Protein AF-A0A938GYE5-F1 (afdb_monomer)

Structure (mmCIF, N/CA/C/O backbone):
data_AF-A0A938GYE5-F1
#
_entry.id   AF-A0A938GYE5-F1
#
loop_
_atom_site.group_PDB
_atom_site.id
_atom_site.type_symbol
_atom_site.label_atom_id
_atom_site.label_alt_id
_atom_site.label_comp_id
_atom_site.label_asym_id
_atom_site.label_entity_id
_atom_site.label_seq_id
_atom_site.pdbx_PDB_ins_code
_atom_site.Cartn_x
_atom_site.Cartn_y
_atom_site.Cartn_z
_atom_site.occupancy
_atom_site.B_iso_or_equiv
_atom_site.auth_seq_id
_atom_site.auth_comp_id
_atom_site.auth_asym_id
_atom_site.auth_atom_id
_atom_site.pdbx_PDB_model_num
ATOM 1 N N . MET A 1 1 ? 18.537 -27.479 -9.483 1.00 43.16 1 MET A N 1
ATOM 2 C CA . MET A 1 1 ? 19.015 -26.088 -9.622 1.00 43.16 1 MET A CA 1
ATOM 3 C C . MET A 1 1 ? 18.233 -25.280 -8.615 1.00 43.16 1 MET A C 1
ATOM 5 O O . MET A 1 1 ? 17.016 -25.401 -8.638 1.00 43.16 1 MET A O 1
ATOM 9 N N . ALA A 1 2 ? 18.902 -24.575 -7.704 1.00 50.94 2 ALA A N 1
ATOM 10 C CA . ALA A 1 2 ? 18.221 -23.676 -6.779 1.00 50.94 2 ALA A CA 1
ATOM 11 C C . ALA A 1 2 ? 17.469 -22.608 -7.589 1.00 50.94 2 ALA A C 1
ATOM 13 O O . ALA A 1 2 ? 18.021 -22.050 -8.541 1.00 50.94 2 ALA A O 1
ATOM 14 N N . GLU A 1 3 ? 16.195 -22.404 -7.273 1.00 61.28 3 GLU A N 1
ATOM 15 C CA . GLU A 1 3 ? 15.383 -21.348 -7.869 1.00 61.28 3 GLU A CA 1
ATOM 16 C C . GLU A 1 3 ? 15.827 -20.022 -7.249 1.00 61.28 3 GLU A C 1
ATOM 18 O O . GLU A 1 3 ? 15.938 -19.914 -6.029 1.00 61.28 3 GLU A O 1
ATOM 23 N N . PHE A 1 4 ? 16.171 -19.033 -8.077 1.00 64.06 4 PHE A N 1
ATOM 24 C CA . PHE A 1 4 ? 16.594 -17.742 -7.545 1.00 64.06 4 PHE A CA 1
ATOM 25 C C . PHE A 1 4 ? 15.403 -17.055 -6.874 1.00 64.06 4 PHE A C 1
ATOM 27 O O . PHE A 1 4 ? 14.326 -17.029 -7.470 1.00 64.06 4 PHE A O 1
ATOM 34 N N . PRO A 1 5 ? 15.591 -16.430 -5.705 1.00 65.94 5 PRO A N 1
ATOM 35 C CA . PRO A 1 5 ? 14.507 -15.793 -4.987 1.00 65.94 5 PRO A CA 1
ATOM 36 C C . PRO A 1 5 ? 13.877 -14.675 -5.829 1.00 65.94 5 PRO A C 1
ATOM 38 O O . PRO A 1 5 ? 14.546 -13.936 -6.567 1.00 65.94 5 PRO A O 1
ATOM 41 N N . HIS A 1 6 ? 12.553 -14.601 -5.741 1.00 79.75 6 HIS A N 1
ATOM 42 C CA . HIS A 1 6 ? 11.721 -13.573 -6.348 1.00 79.75 6 HIS A CA 1
ATOM 43 C C . HIS A 1 6 ? 11.340 -12.565 -5.271 1.00 79.75 6 HIS A C 1
ATOM 45 O O . HIS A 1 6 ? 11.070 -12.949 -4.133 1.00 79.75 6 HIS A O 1
ATOM 51 N N . LEU A 1 7 ? 11.299 -11.281 -5.622 1.00 84.88 7 LEU A N 1
ATOM 52 C CA . LEU A 1 7 ? 10.692 -10.303 -4.730 1.00 84.88 7 LEU A CA 1
ATOM 53 C C . LEU A 1 7 ? 9.173 -10.517 -4.731 1.00 84.88 7 LEU A C 1
ATOM 55 O O . LEU A 1 7 ? 8.586 -10.573 -5.821 1.00 84.88 7 LEU A O 1
ATOM 59 N N . PRO A 1 8 ? 8.538 -10.648 -3.556 1.00 82.62 8 PRO A N 1
ATOM 60 C CA . PRO A 1 8 ? 7.091 -10.766 -3.476 1.00 82.62 8 PRO A CA 1
ATOM 61 C C . PRO A 1 8 ? 6.427 -9.484 -3.980 1.00 82.62 8 PRO A C 1
ATOM 63 O O . PRO A 1 8 ? 6.965 -8.381 -3.857 1.00 82.62 8 PRO A O 1
ATOM 66 N N . VAL A 1 9 ? 5.248 -9.638 -4.578 1.00 84.88 9 VAL A N 1
ATOM 67 C CA . VAL A 1 9 ? 4.395 -8.500 -4.916 1.00 84.88 9 VAL A CA 1
ATOM 68 C C . VAL A 1 9 ? 3.578 -8.166 -3.679 1.00 84.88 9 VAL A C 1
ATOM 70 O O . VAL A 1 9 ? 2.779 -8.991 -3.247 1.00 84.88 9 VAL A O 1
ATOM 73 N N . PHE A 1 10 ? 3.757 -6.966 -3.140 1.00 87.31 10 PHE A N 1
ATOM 74 C CA . PHE A 1 10 ? 2.955 -6.486 -2.022 1.00 87.31 10 PHE A CA 1
ATOM 75 C C . PHE A 1 10 ? 1.766 -5.667 -2.510 1.00 87.31 10 PHE A C 1
ATOM 77 O O . PHE A 1 10 ? 1.908 -4.839 -3.409 1.00 87.31 10 PHE A O 1
ATOM 84 N N . HIS A 1 11 ? 0.626 -5.866 -1.861 1.00 91.69 11 HIS A N 1
ATOM 85 C CA . HIS A 1 11 ? -0.498 -4.948 -1.890 1.00 91.69 11 HIS A CA 1
ATOM 86 C C . HIS A 1 11 ? -0.807 -4.423 -0.506 1.00 91.69 11 HIS A C 1
ATOM 88 O O . HIS A 1 11 ? -0.619 -5.113 0.492 1.00 91.69 11 HIS A O 1
ATOM 94 N N . VAL A 1 12 ? -1.341 -3.211 -0.452 1.00 95.19 12 VAL A N 1
ATOM 95 C CA . VAL A 1 12 ? -1.705 -2.574 0.808 1.00 95.19 12 VAL A CA 1
ATOM 96 C C . VAL A 1 12 ? -3.223 -2.558 0.961 1.00 95.19 12 VAL A C 1
ATOM 98 O O . VAL A 1 12 ? -3.939 -1.984 0.139 1.00 95.19 12 VAL A O 1
ATOM 101 N N . VAL A 1 13 ? -3.728 -3.158 2.037 1.00 97.00 13 VAL A N 1
ATOM 102 C CA . VAL A 1 13 ? -5.113 -2.995 2.485 1.00 97.00 13 VAL A CA 1
ATOM 103 C C . VAL A 1 13 ? -5.157 -1.930 3.579 1.00 97.00 13 VAL A C 1
ATOM 105 O O . VAL A 1 13 ? -4.705 -2.139 4.703 1.00 97.00 13 VAL A O 1
ATOM 108 N N . GLY A 1 14 ? -5.682 -0.759 3.224 1.00 97.50 14 GLY A N 1
ATOM 109 C CA . GLY A 1 14 ? -5.904 0.353 4.142 1.00 97.50 14 GLY A CA 1
ATOM 110 C C . GLY A 1 14 ? -7.188 0.151 4.928 1.00 97.50 14 GLY A C 1
ATOM 111 O O . GLY A 1 14 ? -8.135 -0.435 4.404 1.00 97.50 14 GLY A O 1
ATOM 112 N N . PHE A 1 15 ? -7.251 0.652 6.157 1.00 98.06 15 PHE A N 1
ATOM 113 C CA . PHE A 1 15 ? -8.433 0.510 6.997 1.00 98.06 15 PHE A CA 1
ATOM 114 C C . PHE A 1 15 ? -8.922 1.826 7.594 1.00 98.06 15 PHE A C 1
ATOM 116 O O . PHE A 1 15 ? -8.140 2.683 7.992 1.00 98.06 15 PHE A O 1
ATOM 123 N N . THR A 1 16 ? -10.244 1.956 7.686 1.00 95.31 16 THR A N 1
ATOM 124 C CA . THR A 1 16 ? -10.914 2.995 8.476 1.00 95.31 16 THR A CA 1
ATOM 125 C C . THR A 1 16 ? -12.239 2.467 9.016 1.00 95.31 16 THR A C 1
ATOM 127 O O . THR A 1 16 ? -13.012 1.846 8.280 1.00 95.31 16 THR A O 1
ATOM 130 N N . GLY A 1 17 ? -12.560 2.711 10.284 1.00 92.94 17 GLY A N 1
ATOM 131 C CA . GLY A 1 17 ? -13.843 2.264 10.819 1.00 92.94 17 GLY A CA 1
ATOM 132 C C . GLY A 1 17 ? -14.343 3.024 12.036 1.00 92.94 17 GLY A C 1
ATOM 133 O O . GLY A 1 17 ? -13.715 3.950 12.546 1.00 92.94 17 GLY A O 1
ATOM 134 N N . HIS A 1 18 ? -15.528 2.624 12.492 1.00 88.62 18 HIS A N 1
ATOM 135 C CA . HIS A 1 18 ? -16.159 3.205 13.673 1.00 88.62 18 HIS A CA 1
ATOM 136 C C . HIS A 1 18 ? -15.370 2.927 14.955 1.00 88.62 18 HIS A C 1
ATOM 138 O O . HIS A 1 18 ? -14.955 1.798 15.223 1.00 88.62 18 HIS A O 1
ATOM 144 N N . ARG A 1 19 ? -15.259 3.950 15.810 1.00 86.19 19 ARG A N 1
ATOM 145 C CA . ARG A 1 19 ? -14.638 3.807 17.138 1.00 86.19 19 ARG A CA 1
ATOM 146 C C . ARG A 1 19 ? -15.499 3.014 18.119 1.00 86.19 19 ARG A C 1
ATOM 148 O O . ARG A 1 19 ? -14.993 2.310 18.984 1.00 86.19 19 ARG A O 1
ATOM 155 N N . GLN A 1 20 ? -16.818 3.119 17.977 1.00 85.56 20 GLN A N 1
ATOM 156 C CA . GLN A 1 20 ? -17.786 2.407 18.805 1.00 85.56 20 GLN A CA 1
ATOM 157 C C . GLN A 1 20 ? -18.531 1.391 17.947 1.00 85.56 20 GLN A C 1
ATOM 159 O O . GLN A 1 20 ? -19.240 1.758 17.011 1.00 85.56 20 GLN A O 1
ATOM 164 N N . LEU A 1 21 ? -18.368 0.114 18.281 1.00 86.12 21 LEU A N 1
ATOM 165 C CA . LEU A 1 21 ? -19.005 -1.005 17.597 1.00 86.12 21 LEU A CA 1
ATOM 166 C C . LEU A 1 21 ? -20.035 -1.649 18.524 1.00 86.12 21 LEU A C 1
ATOM 168 O O . LEU A 1 21 ? -19.767 -1.847 19.707 1.00 86.12 21 LEU A O 1
ATOM 172 N N . SER A 1 22 ? -21.202 -1.995 17.983 1.00 85.94 22 SER A N 1
ATOM 173 C CA . SER A 1 22 ? -22.268 -2.678 18.727 1.00 85.94 22 SER A CA 1
ATOM 174 C C . SER A 1 22 ? -21.891 -4.116 19.091 1.00 85.94 22 SER A C 1
ATOM 176 O O . SER A 1 22 ? -22.134 -4.546 20.215 1.00 85.94 22 SER A O 1
ATOM 178 N N . ASP A 1 23 ? -21.268 -4.843 18.160 1.00 91.38 23 ASP A N 1
ATOM 179 C CA . ASP A 1 23 ? -20.748 -6.198 18.371 1.00 91.38 23 ASP A CA 1
ATOM 180 C C . ASP A 1 23 ? -19.314 -6.331 17.820 1.00 91.38 23 ASP A C 1
ATOM 182 O O . ASP A 1 23 ? -19.108 -6.773 16.683 1.00 91.38 23 ASP A O 1
ATOM 186 N N . PRO A 1 24 ? -18.294 -5.965 18.622 1.00 92.38 24 PRO A N 1
ATOM 187 C CA . PRO A 1 24 ? -16.890 -6.063 18.226 1.00 92.38 24 PRO A CA 1
ATOM 188 C C . PRO A 1 24 ? -16.470 -7.471 17.784 1.00 92.38 24 PRO A C 1
ATOM 190 O O . PRO A 1 24 ? -15.683 -7.613 16.853 1.00 92.38 24 PRO A O 1
ATOM 193 N N . ARG A 1 25 ? -17.005 -8.525 18.420 1.00 93.50 25 ARG A N 1
ATOM 194 C CA . ARG A 1 25 ? -16.624 -9.916 18.120 1.00 93.50 25 ARG A CA 1
ATOM 195 C C . ARG A 1 25 ? -17.170 -10.364 16.775 1.00 93.50 25 ARG A C 1
ATOM 197 O O . ARG A 1 25 ? -16.503 -11.101 16.051 1.00 93.50 25 ARG A O 1
ATOM 204 N N . ALA A 1 26 ? -18.394 -9.960 16.447 1.00 94.50 26 ALA A N 1
ATOM 205 C CA . ALA A 1 26 ? -18.968 -10.291 15.156 1.00 94.50 26 ALA A CA 1
ATOM 206 C C . ALA A 1 26 ? -18.306 -9.519 14.013 1.00 94.50 26 ALA A C 1
ATOM 208 O O . ALA A 1 26 ? -18.045 -10.123 12.973 1.00 94.50 26 ALA A O 1
ATOM 209 N N . VAL A 1 27 ? -17.955 -8.248 14.235 1.00 94.94 27 VAL A N 1
ATOM 210 C CA . VAL A 1 27 ? -17.141 -7.468 13.292 1.00 94.94 27 VAL A CA 1
ATOM 211 C C . VAL A 1 27 ? -15.779 -8.126 13.079 1.00 94.94 27 VAL A C 1
ATOM 213 O O . VAL A 1 27 ? -15.399 -8.349 11.936 1.00 94.94 27 VAL A O 1
ATOM 216 N N . GLU A 1 28 ? -15.074 -8.504 14.148 1.00 94.94 28 GLU A N 1
ATOM 217 C CA . GLU A 1 28 ? -13.758 -9.153 14.062 1.00 94.94 28 GLU A CA 1
ATOM 218 C C . GLU A 1 28 ? -13.796 -10.457 13.249 1.00 94.94 28 GLU A C 1
ATOM 220 O O . GLU A 1 28 ? -12.887 -10.730 12.467 1.00 94.94 28 GLU A O 1
ATOM 225 N N . ARG A 1 29 ? -14.868 -11.249 13.378 1.00 96.38 29 ARG A N 1
ATOM 226 C CA . ARG A 1 29 ? -15.048 -12.477 12.593 1.00 96.38 29 ARG A CA 1
ATOM 227 C C . ARG A 1 29 ? -15.157 -12.187 11.097 1.00 96.38 29 ARG A C 1
ATOM 229 O O . ARG A 1 29 ? -14.422 -12.782 10.318 1.00 96.38 29 ARG A O 1
ATOM 236 N N . VAL A 1 30 ? -16.036 -11.260 10.712 1.00 97.06 30 VAL A N 1
ATOM 237 C CA . VAL A 1 30 ? -16.242 -10.889 9.299 1.00 97.06 30 VAL A CA 1
ATOM 238 C C . VAL A 1 30 ? -14.989 -10.231 8.726 1.00 97.06 30 VAL A C 1
ATOM 240 O O . VAL A 1 30 ? -14.598 -10.507 7.597 1.00 97.06 30 VAL A O 1
ATOM 243 N N . LEU A 1 31 ? -14.306 -9.414 9.527 1.00 96.50 31 LEU A N 1
ATOM 244 C CA . LEU A 1 31 ? -13.022 -8.827 9.168 1.00 96.50 31 LEU A CA 1
ATOM 245 C C . LEU A 1 31 ? -11.963 -9.902 8.897 1.00 96.50 31 LEU A C 1
ATOM 247 O O . LEU A 1 31 ? -11.245 -9.822 7.903 1.00 96.50 31 LEU A O 1
ATOM 251 N N . GLY A 1 32 ? -11.901 -10.928 9.749 1.00 96.81 32 GLY A N 1
ATOM 252 C CA . GLY A 1 32 ? -11.014 -12.074 9.575 1.00 96.81 32 GLY A CA 1
ATOM 253 C C . GLY A 1 32 ? -11.335 -12.894 8.328 1.00 96.81 32 GLY A C 1
ATOM 254 O O . GLY A 1 32 ? -10.415 -13.287 7.619 1.00 96.81 32 GLY A O 1
ATOM 255 N N . GLU A 1 33 ? -12.616 -13.108 8.024 1.00 97.06 33 GLU A N 1
ATOM 256 C CA . GLU A 1 33 ? -13.059 -13.786 6.798 1.00 97.06 33 GLU A CA 1
ATOM 257 C C . GLU A 1 33 ? -12.627 -13.012 5.544 1.00 97.06 33 GLU A C 1
ATOM 259 O O . GLU A 1 33 ? -12.032 -13.596 4.640 1.00 97.06 33 GLU A O 1
ATOM 264 N N . VAL A 1 34 ? -12.844 -11.692 5.518 1.00 96.38 34 VAL A N 1
ATOM 265 C CA . VAL A 1 34 ? -12.446 -10.829 4.394 1.00 96.38 34 VAL A CA 1
ATOM 266 C C . VAL A 1 34 ? -10.926 -10.797 4.220 1.00 96.38 34 VAL A C 1
ATOM 268 O O . VAL A 1 34 ? -10.430 -10.953 3.107 1.00 96.38 34 VAL A O 1
ATOM 271 N N . LEU A 1 35 ? -10.165 -10.624 5.303 1.00 96.06 35 LEU A N 1
ATOM 272 C CA . LEU A 1 35 ? -8.701 -10.613 5.239 1.00 96.06 35 LEU A CA 1
ATOM 273 C C . LEU A 1 35 ? -8.127 -11.976 4.828 1.00 96.06 35 LEU A C 1
ATOM 275 O O . LEU A 1 35 ? -7.160 -12.030 4.068 1.00 96.06 35 LEU A O 1
ATOM 279 N N . ALA A 1 36 ? -8.727 -13.077 5.285 1.00 95.06 36 ALA A N 1
ATOM 280 C CA . ALA A 1 36 ? -8.338 -14.419 4.867 1.00 95.06 36 ALA A CA 1
ATOM 281 C C . ALA A 1 36 ? -8.637 -14.665 3.381 1.00 95.06 36 ALA A C 1
ATOM 283 O O . ALA A 1 36 ? -7.819 -15.277 2.698 1.00 95.06 36 ALA A O 1
ATOM 284 N N . GLU A 1 37 ? -9.763 -14.158 2.865 1.00 93.50 37 GLU A N 1
ATOM 285 C CA . GLU A 1 37 ? -10.091 -14.199 1.435 1.00 93.50 37 GLU A CA 1
ATOM 286 C C . GLU A 1 37 ? -9.048 -13.442 0.603 1.00 93.50 37 GLU A C 1
ATOM 288 O O . GLU A 1 37 ? -8.537 -13.988 -0.375 1.00 93.50 37 GLU A O 1
ATOM 293 N N . LEU A 1 38 ? -8.676 -12.224 1.019 1.00 91.50 38 LEU A N 1
ATOM 294 C CA . LEU A 1 38 ? -7.634 -11.439 0.348 1.00 91.50 38 LEU A CA 1
ATOM 295 C C . LEU A 1 38 ? -6.296 -12.187 0.333 1.00 91.50 38 LEU A C 1
ATOM 297 O O . LEU A 1 38 ? -5.664 -12.299 -0.719 1.00 91.50 38 LEU A O 1
ATOM 301 N N . ARG A 1 39 ? -5.896 -12.760 1.475 1.00 89.38 39 ARG A N 1
ATOM 302 C CA . ARG A 1 39 ? -4.656 -13.538 1.612 1.00 89.38 39 ARG A CA 1
ATOM 303 C C . ARG A 1 39 ? -4.658 -14.827 0.786 1.00 89.38 39 ARG A C 1
ATOM 305 O O . ARG A 1 39 ? -3.604 -15.251 0.327 1.00 89.38 39 ARG A O 1
ATOM 312 N N . ALA A 1 40 ? -5.813 -15.465 0.606 1.00 88.06 40 ALA A N 1
ATOM 313 C CA . ALA A 1 40 ? -5.937 -16.674 -0.207 1.00 88.06 40 ALA A CA 1
ATOM 314 C C . ALA A 1 40 ? -5.788 -16.402 -1.717 1.00 88.06 40 ALA A C 1
ATOM 316 O O . ALA A 1 40 ? -5.628 -17.345 -2.494 1.00 88.06 40 ALA A O 1
ATOM 317 N N . GLY A 1 41 ? -5.832 -15.134 -2.144 1.00 79.00 41 GLY A N 1
ATOM 318 C CA . GLY A 1 41 ? -5.518 -14.734 -3.510 1.00 79.00 41 GLY A CA 1
ATOM 319 C C . GLY A 1 41 ? -4.071 -15.080 -3.871 1.00 79.00 41 GLY A C 1
ATOM 320 O O . GLY A 1 41 ? -3.129 -14.589 -3.258 1.00 79.00 41 GLY A O 1
ATOM 321 N N . ASN A 1 42 ? -3.880 -15.932 -4.879 1.00 65.69 42 ASN A N 1
ATOM 322 C CA . ASN A 1 42 ? -2.548 -16.388 -5.275 1.00 65.69 42 ASN A CA 1
ATOM 323 C C . ASN A 1 42 ? -1.689 -15.244 -5.844 1.00 65.69 42 ASN A C 1
ATOM 325 O O . ASN A 1 42 ? -2.132 -14.507 -6.724 1.00 65.69 42 ASN A O 1
ATOM 329 N N . GLY A 1 43 ? -0.419 -15.195 -5.432 1.00 73.94 43 GLY A N 1
ATOM 330 C CA . GLY A 1 43 ? 0.634 -14.424 -6.103 1.00 73.94 43 GLY A CA 1
ATOM 331 C C . GLY A 1 43 ? 0.912 -13.027 -5.547 1.00 73.94 43 GLY A C 1
ATOM 332 O O . GLY A 1 43 ? 1.721 -12.317 -6.144 1.00 73.94 43 GLY A O 1
ATOM 333 N N . VAL A 1 44 ? 0.281 -12.642 -4.433 1.00 84.69 44 VAL A N 1
ATOM 334 C CA . VAL A 1 44 ? 0.518 -11.359 -3.756 1.00 84.69 44 VAL A CA 1
ATOM 335 C C . VAL A 1 44 ? 0.532 -11.519 -2.237 1.00 84.69 44 VAL A C 1
ATOM 337 O O . VAL A 1 44 ? -0.170 -12.361 -1.681 1.00 84.69 44 VAL A O 1
ATOM 340 N N . GLU A 1 45 ? 1.322 -10.692 -1.568 1.00 89.00 45 GLU A N 1
ATOM 341 C CA . GLU A 1 45 ? 1.338 -10.545 -0.116 1.00 89.00 45 GLU A CA 1
ATOM 342 C C . GLU A 1 45 ? 0.583 -9.273 0.272 1.00 89.00 45 GLU A C 1
ATOM 344 O O . GLU A 1 45 ? 0.702 -8.247 -0.394 1.00 89.00 45 GLU A O 1
ATOM 349 N N . TRP A 1 46 ? -0.212 -9.329 1.340 1.00 92.31 46 TRP A N 1
ATOM 350 C CA . TRP A 1 46 ? -0.990 -8.180 1.803 1.00 92.31 46 TRP A CA 1
ATOM 351 C C . TRP A 1 46 ? -0.365 -7.561 3.049 1.00 92.31 46 TRP A C 1
ATOM 353 O O . TRP A 1 46 ? -0.103 -8.253 4.033 1.00 92.31 46 TRP A O 1
ATOM 363 N N . LEU A 1 47 ? -0.194 -6.245 3.006 1.00 95.25 47 LEU A N 1
ATOM 364 C CA . LEU A 1 47 ? 0.196 -5.395 4.120 1.00 95.25 47 LEU A CA 1
ATOM 365 C C . LEU A 1 47 ? -1.039 -4.658 4.635 1.00 95.25 47 LEU A C 1
ATOM 367 O O . LEU A 1 47 ? -1.786 -4.052 3.866 1.00 95.25 47 LEU A O 1
ATOM 371 N N . ALA A 1 48 ? -1.264 -4.715 5.938 1.00 97.38 48 ALA A N 1
ATOM 372 C CA . ALA A 1 48 ? -2.319 -3.987 6.615 1.00 97.38 48 ALA A CA 1
ATOM 373 C C . ALA A 1 48 ? -1.836 -2.580 6.981 1.00 97.38 48 ALA A C 1
ATOM 375 O O . ALA A 1 48 ? -0.796 -2.435 7.614 1.00 97.38 48 ALA A O 1
ATOM 376 N N . LEU A 1 49 ? -2.613 -1.558 6.621 1.00 97.94 49 LEU A N 1
ATOM 377 C CA . LEU A 1 49 ? -2.322 -0.154 6.910 1.00 97.94 49 LEU A CA 1
ATOM 378 C C . LEU A 1 49 ? -3.494 0.471 7.671 1.00 97.94 49 LEU A C 1
ATOM 380 O O . LEU A 1 49 ? -4.623 0.453 7.185 1.00 97.94 49 LEU A O 1
ATOM 384 N N . SER A 1 50 ? -3.260 1.022 8.861 1.00 96.62 50 SER A N 1
ATOM 385 C CA . SER A 1 50 ? -4.329 1.658 9.647 1.00 96.62 50 SER A CA 1
ATOM 386 C C . SER A 1 5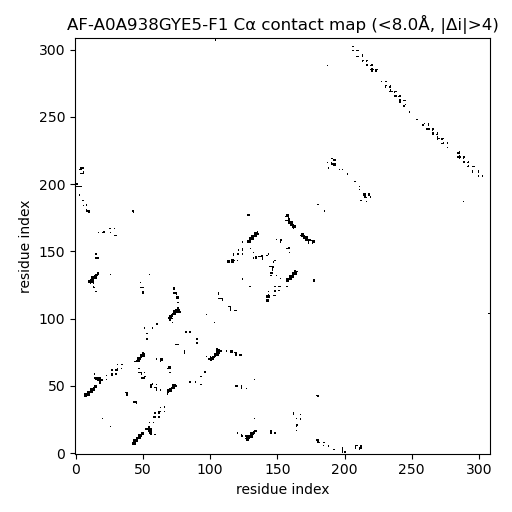0 ? -3.802 2.732 10.596 1.00 96.62 50 SER A C 1
ATOM 388 O O . SER A 1 50 ? -2.608 2.796 10.892 1.00 96.62 50 SER A O 1
ATOM 390 N N . SER A 1 51 ? -4.712 3.572 11.092 1.00 94.00 51 SER A N 1
ATOM 391 C CA . SER A 1 51 ? -4.399 4.640 12.044 1.00 94.00 51 SER A CA 1
ATOM 392 C C . SER A 1 51 ? -4.282 4.182 13.496 1.00 94.00 51 SER A C 1
ATOM 394 O O . SER A 1 51 ? -3.917 4.972 14.364 1.00 94.00 51 SER A O 1
ATOM 396 N N . ILE A 1 52 ? -4.630 2.915 13.758 1.00 94.75 52 ILE A N 1
ATOM 397 C CA . ILE A 1 52 ? -4.734 2.302 15.090 1.00 94.75 52 ILE A CA 1
ATOM 398 C C . ILE A 1 52 ? -5.568 3.135 16.086 1.00 94.75 52 ILE A C 1
ATOM 400 O O . ILE A 1 52 ? -5.358 3.104 17.297 1.00 94.75 52 ILE A O 1
ATOM 404 N N . ALA A 1 53 ? -6.558 3.880 15.583 1.00 92.88 53 ALA A N 1
ATOM 405 C CA . ALA A 1 53 ? -7.540 4.548 16.427 1.00 92.88 53 ALA A CA 1
ATOM 406 C C . ALA A 1 53 ? -8.335 3.535 17.276 1.00 92.88 53 ALA A C 1
ATOM 408 O O . ALA A 1 53 ? -8.498 2.369 16.914 1.00 92.88 53 ALA A O 1
ATOM 409 N N . GLU A 1 54 ? -8.861 3.972 18.421 1.00 91.06 54 GLU A N 1
ATOM 410 C CA . GLU A 1 54 ? -9.665 3.095 19.276 1.00 91.06 54 GLU A CA 1
ATOM 411 C C . GLU A 1 54 ? -10.876 2.534 18.512 1.00 91.06 54 GLU A C 1
ATOM 413 O O . GLU A 1 54 ? -11.548 3.265 17.785 1.00 91.06 54 GLU A O 1
ATOM 418 N N . GLY A 1 55 ? -11.167 1.242 18.695 1.00 91.44 55 GLY A N 1
ATOM 419 C CA . GLY A 1 55 ? -12.317 0.568 18.090 1.00 91.44 55 GLY A CA 1
ATOM 420 C C . GLY A 1 55 ? -11.944 -0.327 16.912 1.00 91.44 55 GLY A C 1
ATOM 421 O O . GLY A 1 55 ? -11.139 -1.249 17.054 1.00 91.44 55 GLY A O 1
ATOM 422 N N . ALA A 1 56 ? -12.582 -0.107 15.758 1.00 93.69 56 ALA A N 1
ATOM 423 C CA . ALA A 1 56 ? -12.443 -0.983 14.596 1.00 93.69 56 ALA A CA 1
ATOM 424 C C . ALA A 1 56 ? -11.001 -1.071 14.063 1.00 93.69 56 ALA A C 1
ATOM 426 O O . ALA A 1 56 ? -10.570 -2.153 13.668 1.00 93.69 56 ALA A O 1
ATOM 427 N N . ASP A 1 57 ? -10.244 0.029 14.098 1.00 95.44 57 ASP A N 1
ATOM 428 C CA . ASP A 1 57 ? -8.854 0.074 13.633 1.00 95.44 57 ASP A CA 1
ATOM 429 C C . ASP A 1 57 ? -7.944 -0.854 14.463 1.00 95.44 57 ASP A C 1
ATOM 431 O O . ASP A 1 57 ? -7.121 -1.576 13.896 1.00 95.44 57 ASP A O 1
ATOM 435 N N . MET A 1 58 ? -8.140 -0.921 15.787 1.00 95.50 58 MET A N 1
ATOM 436 C CA . MET A 1 58 ? -7.435 -1.878 16.656 1.00 95.50 58 MET A CA 1
ATOM 437 C C . MET A 1 58 ? -7.804 -3.334 16.360 1.00 95.50 58 MET A C 1
ATOM 439 O O . MET A 1 58 ? -6.928 -4.202 16.327 1.00 95.50 58 MET A O 1
ATOM 443 N N . LEU A 1 59 ? -9.090 -3.619 16.114 1.00 96.06 59 LEU A N 1
ATOM 444 C CA . LEU A 1 59 ? -9.528 -4.965 15.723 1.00 96.06 59 LEU A CA 1
ATOM 445 C C . LEU A 1 59 ? -8.897 -5.391 14.397 1.00 96.06 59 LEU A C 1
ATOM 447 O O . LEU A 1 59 ? -8.485 -6.544 14.260 1.00 96.06 59 LEU A O 1
ATOM 451 N N . PHE A 1 60 ? -8.790 -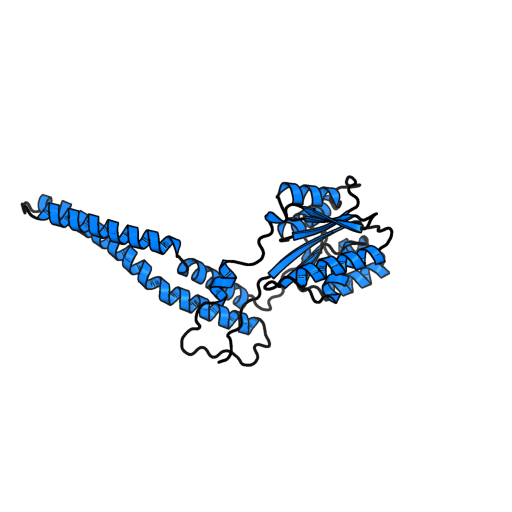4.467 13.442 1.00 97.75 60 PHE A N 1
ATOM 452 C CA . PHE A 1 60 ? -8.133 -4.696 12.162 1.00 97.75 60 PHE A CA 1
ATOM 453 C C . PHE A 1 60 ? -6.658 -5.043 12.319 1.00 97.75 60 PHE A C 1
ATOM 455 O O . PHE A 1 60 ? -6.256 -6.112 11.862 1.00 97.75 60 PHE A O 1
ATOM 462 N N . ALA A 1 61 ? -5.885 -4.219 13.029 1.00 97.06 61 ALA A N 1
ATOM 463 C CA . ALA A 1 61 ? -4.463 -4.475 13.253 1.00 97.06 61 ALA A CA 1
ATOM 464 C C . ALA A 1 61 ? -4.227 -5.837 13.928 1.00 97.06 61 ALA A C 1
ATOM 466 O O . ALA A 1 61 ? -3.435 -6.655 13.461 1.00 97.06 61 ALA A O 1
ATOM 467 N N . ARG A 1 62 ? -4.999 -6.143 14.980 1.00 96.56 62 ARG A N 1
ATOM 468 C CA . ARG A 1 62 ? -4.917 -7.427 15.690 1.00 96.56 62 ARG A CA 1
ATOM 469 C C . ARG A 1 62 ? -5.258 -8.616 14.787 1.00 96.56 62 ARG A C 1
ATOM 471 O O . ARG A 1 62 ? -4.630 -9.672 14.878 1.00 96.56 62 ARG A O 1
ATOM 478 N N . THR A 1 63 ? -6.272 -8.466 13.938 1.00 97.12 63 THR A N 1
ATOM 479 C CA . THR A 1 63 ? -6.712 -9.525 13.021 1.00 97.12 63 THR A CA 1
ATOM 480 C C . THR A 1 63 ? -5.689 -9.751 11.912 1.00 97.12 63 THR A C 1
ATOM 482 O O . THR A 1 63 ? -5.384 -10.902 11.610 1.00 97.12 63 THR A O 1
ATOM 485 N N . ALA A 1 64 ? -5.114 -8.680 11.360 1.00 96.44 64 ALA A N 1
ATOM 486 C CA . ALA A 1 64 ? -4.046 -8.749 10.369 1.00 96.44 64 ALA A CA 1
ATOM 487 C C . ALA A 1 64 ? -2.816 -9.492 10.914 1.00 96.44 64 ALA A C 1
ATOM 489 O O . ALA A 1 64 ? -2.383 -10.468 10.302 1.00 96.44 64 ALA A O 1
ATOM 490 N N . LEU A 1 65 ? -2.344 -9.126 12.113 1.00 95.62 65 LEU A N 1
ATOM 491 C CA . LEU A 1 65 ? -1.224 -9.802 12.781 1.00 95.62 65 LEU A CA 1
ATOM 492 C C . LEU A 1 65 ? -1.516 -11.287 13.043 1.00 95.62 65 LEU A C 1
ATOM 494 O O . LEU A 1 65 ? -0.691 -12.149 12.752 1.00 95.62 65 LEU A O 1
ATOM 498 N N . ARG A 1 66 ? -2.722 -11.624 13.526 1.00 96.06 66 ARG A N 1
ATOM 499 C CA . ARG A 1 66 ? -3.139 -13.025 13.739 1.00 96.06 66 ARG A CA 1
ATOM 500 C C . ARG A 1 66 ? -3.134 -13.838 12.445 1.00 96.06 66 ARG A C 1
ATOM 502 O O . ARG A 1 66 ? -2.844 -15.033 12.465 1.00 96.06 66 ARG A O 1
ATOM 509 N N . LEU A 1 67 ? -3.490 -13.201 11.334 1.00 94.94 67 LEU A N 1
ATOM 510 C CA . LEU A 1 67 ? -3.470 -13.796 10.003 1.00 94.94 67 LEU A CA 1
ATOM 511 C C . LEU A 1 67 ? -2.085 -13.731 9.346 1.00 94.94 67 LEU A C 1
ATOM 513 O O . LEU A 1 67 ? -1.960 -14.206 8.221 1.00 94.94 67 LEU A O 1
ATOM 517 N N . GLY A 1 68 ? -1.059 -13.207 10.020 1.00 92.69 68 GLY A N 1
ATOM 518 C CA . GLY A 1 68 ? 0.312 -13.135 9.515 1.00 92.69 68 GLY A CA 1
ATOM 519 C C . GLY A 1 68 ? 0.492 -12.185 8.331 1.00 92.69 68 GLY A C 1
ATOM 520 O O . GLY A 1 68 ? 1.350 -12.443 7.492 1.00 92.69 68 GLY A O 1
ATOM 521 N N . LEU A 1 69 ? -0.344 -11.149 8.217 1.00 94.06 69 LEU A N 1
ATOM 522 C CA . LEU A 1 69 ? -0.099 -10.039 7.294 1.00 94.06 69 LEU A CA 1
ATOM 523 C C . LEU A 1 69 ? 0.969 -9.125 7.903 1.00 94.06 69 LEU A C 1
ATOM 525 O O . LEU A 1 69 ? 0.986 -8.938 9.123 1.00 94.06 69 LEU A O 1
ATOM 529 N N . GLY A 1 70 ? 1.804 -8.519 7.058 1.00 92.56 70 GLY A N 1
ATOM 530 C CA . GLY A 1 70 ? 2.646 -7.408 7.502 1.00 92.56 70 GLY A CA 1
ATOM 531 C C . GLY A 1 70 ? 1.779 -6.218 7.917 1.00 92.56 70 GLY A C 1
ATOM 532 O O . GLY A 1 70 ? 0.643 -6.073 7.456 1.00 92.56 70 GLY A O 1
ATOM 533 N N . TRP A 1 71 ? 2.276 -5.393 8.832 1.00 95.06 71 TRP A N 1
ATOM 534 C CA . TRP A 1 71 ? 1.481 -4.373 9.520 1.00 95.06 71 TRP A CA 1
ATOM 535 C C . TRP A 1 71 ? 2.216 -3.031 9.557 1.00 95.06 71 TRP A C 1
ATOM 537 O O . TRP A 1 71 ? 3.353 -2.949 10.016 1.00 95.06 71 TRP A O 1
ATOM 547 N N . GLU A 1 72 ? 1.549 -1.972 9.100 1.00 96.12 72 GLU A N 1
ATOM 548 C CA . GLU A 1 72 ? 2.031 -0.594 9.131 1.00 96.12 72 GLU A CA 1
ATOM 549 C C . GLU A 1 72 ? 1.015 0.338 9.807 1.00 96.12 72 GLU A C 1
ATOM 551 O O . GLU A 1 72 ? -0.190 0.297 9.540 1.00 96.12 72 GLU A O 1
ATOM 556 N N . ALA A 1 73 ? 1.521 1.244 10.642 1.00 96.06 73 ALA A N 1
ATOM 557 C CA . ALA A 1 73 ? 0.728 2.252 11.333 1.00 96.06 73 ALA A CA 1
ATOM 558 C C . ALA A 1 73 ? 0.983 3.662 10.780 1.00 96.06 73 ALA A C 1
ATOM 560 O O . ALA A 1 73 ? 2.126 4.110 10.650 1.00 96.06 73 ALA A O 1
ATOM 561 N N . VAL A 1 74 ? -0.105 4.393 10.523 1.00 94.88 74 VAL A N 1
ATOM 562 C CA . VAL A 1 74 ? -0.086 5.809 10.123 1.00 94.88 74 VAL A CA 1
ATOM 563 C C . VAL A 1 74 ? -0.792 6.621 11.187 1.00 94.88 74 VAL A C 1
ATOM 565 O O . VAL A 1 74 ? -2.013 6.664 11.236 1.00 94.88 74 VAL A O 1
ATOM 568 N N . LEU A 1 75 ? -0.042 7.274 12.057 1.00 94.44 75 LEU A N 1
ATOM 569 C CA . LEU A 1 75 ? -0.614 8.013 13.166 1.00 94.44 75 LEU A CA 1
ATOM 570 C C . LEU A 1 75 ? -1.024 9.423 12.722 1.00 94.44 75 LEU A C 1
ATOM 572 O O . LEU A 1 75 ? -0.234 10.124 12.078 1.00 94.44 75 LEU A O 1
ATOM 576 N N . PRO A 1 76 ? -2.222 9.893 13.109 1.00 92.38 76 PRO A N 1
ATOM 577 C CA . PRO A 1 76 ? -2.624 11.274 12.857 1.00 92.38 76 PRO A CA 1
ATOM 578 C C . PRO A 1 76 ? -1.779 12.264 13.659 1.00 92.38 76 PRO A C 1
ATOM 580 O O . PRO A 1 76 ? -1.626 13.413 13.267 1.00 92.38 76 PRO A O 1
ATOM 583 N N . LEU A 1 77 ? -1.217 11.832 14.786 1.00 92.06 77 LEU A N 1
ATOM 584 C CA . LEU A 1 77 ? -0.480 12.671 15.719 1.00 92.06 77 LEU A CA 1
ATOM 585 C C . LEU A 1 77 ? 0.784 11.945 16.186 1.00 92.06 77 LEU A C 1
ATOM 587 O O . LEU A 1 77 ? 0.815 10.711 16.165 1.00 92.06 77 LEU A O 1
ATOM 591 N N . PRO A 1 78 ? 1.804 12.673 16.671 1.00 90.38 78 PRO A N 1
ATOM 592 C CA . PRO A 1 78 ? 2.940 12.053 17.341 1.00 90.38 78 PRO A CA 1
ATOM 593 C C . PRO A 1 78 ? 2.476 11.133 18.487 1.00 90.38 78 PRO A C 1
ATOM 595 O O . PRO A 1 78 ? 1.536 11.499 19.201 1.00 90.38 78 PRO A O 1
ATOM 598 N N . PRO A 1 79 ? 3.135 9.982 18.743 1.00 89.25 79 PRO A N 1
ATOM 599 C CA . PRO A 1 79 ? 2.692 9.015 19.756 1.00 89.25 79 PRO A CA 1
ATOM 600 C C . PRO A 1 79 ? 2.421 9.622 21.142 1.00 89.25 79 PRO A C 1
ATOM 602 O O . PRO A 1 79 ? 1.467 9.237 21.814 1.00 89.25 79 PRO A O 1
ATOM 605 N N . ALA A 1 80 ? 3.222 10.611 21.554 1.00 88.81 80 ALA A N 1
ATOM 606 C CA . ALA A 1 80 ? 3.057 11.307 22.830 1.00 88.81 80 ALA A CA 1
ATOM 607 C C . ALA A 1 80 ? 1.722 12.069 22.939 1.00 88.81 80 ALA A C 1
ATOM 609 O O . ALA A 1 80 ? 1.122 12.102 24.012 1.00 88.81 80 ALA A O 1
ATOM 610 N N . GLU A 1 81 ? 1.245 12.654 21.840 1.00 90.56 81 GLU A N 1
ATOM 611 C CA . GLU A 1 81 ? -0.028 13.383 21.776 1.00 90.56 81 GLU A CA 1
ATOM 612 C C . GLU A 1 81 ? -1.209 12.471 21.449 1.00 90.56 81 GLU A C 1
ATOM 614 O O . GLU A 1 81 ? -2.330 12.713 21.907 1.00 90.56 81 GLU A O 1
ATOM 619 N N . PHE A 1 82 ? -0.962 11.425 20.660 1.00 90.75 82 PHE A N 1
ATOM 620 C CA . PHE A 1 82 ? -1.966 10.431 20.304 1.00 90.75 82 PHE A CA 1
ATOM 621 C C . PHE A 1 82 ? -2.403 9.620 21.525 1.00 90.75 82 PHE A C 1
ATOM 623 O O . PHE A 1 82 ? -3.588 9.356 21.695 1.00 90.75 82 PHE A O 1
ATOM 630 N N . ARG A 1 83 ? -1.476 9.340 22.454 1.00 93.06 83 ARG A N 1
ATOM 631 C CA . ARG A 1 83 ? -1.757 8.699 23.749 1.00 93.06 83 ARG A CA 1
ATOM 632 C C . ARG A 1 83 ? -2.906 9.341 24.524 1.00 93.06 83 ARG A C 1
ATOM 634 O O . ARG A 1 83 ? -3.608 8.640 25.247 1.00 93.06 83 ARG A O 1
ATOM 641 N N . ALA A 1 84 ? -3.092 10.655 24.396 1.00 91.62 84 ALA A N 1
ATOM 642 C CA . ALA A 1 84 ? -4.139 11.379 25.110 1.00 91.62 84 ALA A CA 1
ATOM 643 C C . ALA A 1 84 ? -5.565 10.976 24.686 1.00 91.62 84 ALA A C 1
ATOM 645 O O . ALA A 1 84 ? -6.504 11.240 25.433 1.00 91.62 84 ALA A O 1
ATOM 646 N N . ASP A 1 85 ? -5.727 10.322 23.530 1.00 89.75 85 ASP A N 1
ATOM 647 C CA . ASP A 1 85 ? -7.027 9.865 23.027 1.00 89.75 85 ASP A CA 1
ATOM 648 C C . ASP A 1 85 ? -7.467 8.514 23.614 1.00 89.75 85 ASP A C 1
ATOM 650 O O . ASP A 1 85 ? -8.574 8.062 23.332 1.00 89.75 85 ASP A O 1
ATOM 654 N N . PHE A 1 86 ? -6.629 7.876 24.437 1.00 93.75 86 PHE A N 1
ATOM 655 C CA . PHE A 1 86 ? -6.847 6.521 24.939 1.00 93.75 86 PHE A CA 1
ATOM 656 C C . PHE A 1 86 ? -6.833 6.463 26.467 1.00 93.75 86 PHE A C 1
ATOM 658 O O . PHE A 1 86 ? -6.109 7.196 27.146 1.00 93.75 86 PHE A O 1
ATOM 665 N N . SER A 1 87 ? -7.581 5.509 27.026 1.00 94.94 87 SER A N 1
ATOM 666 C CA . SER A 1 87 ? -7.371 5.106 28.420 1.00 94.94 87 SER A CA 1
ATOM 667 C C . SER A 1 87 ? -5.987 4.452 28.593 1.00 94.94 87 SER A C 1
ATOM 669 O O . SER A 1 87 ? -5.464 3.861 27.642 1.00 94.94 87 SER A O 1
ATOM 671 N N . PRO A 1 88 ? -5.374 4.499 29.792 1.00 93.88 88 PRO A N 1
ATOM 672 C CA . PRO A 1 88 ? -4.077 3.864 30.038 1.00 93.88 88 PRO A CA 1
ATOM 673 C C . PRO A 1 88 ? -4.041 2.363 29.716 1.00 93.88 88 PRO A C 1
ATOM 675 O O . PRO A 1 88 ? -2.982 1.827 29.391 1.00 93.88 88 PRO A O 1
ATOM 678 N N . GLU A 1 89 ? -5.174 1.673 29.838 1.00 93.88 89 GLU A N 1
ATOM 679 C CA . GLU A 1 89 ? -5.340 0.256 29.515 1.00 93.88 89 GLU A CA 1
ATOM 680 C C . GLU A 1 89 ? -5.294 0.014 28.011 1.00 93.88 89 GLU A C 1
ATOM 682 O O . GLU A 1 89 ? -4.552 -0.855 27.559 1.00 93.88 89 GLU A O 1
ATOM 687 N N . VAL A 1 90 ? -6.052 0.804 27.249 1.00 94.06 90 VAL A N 1
ATOM 688 C CA . VAL A 1 90 ? -6.130 0.684 25.790 1.00 94.06 90 VAL A CA 1
ATOM 689 C C . VAL A 1 90 ? -4.820 1.134 25.147 1.00 94.06 90 VAL A C 1
ATOM 691 O O . VAL A 1 90 ? -4.331 0.474 24.236 1.00 94.06 90 VAL A O 1
ATOM 694 N N . TRP A 1 91 ? -4.180 2.185 25.671 1.00 95.38 91 TRP A N 1
ATOM 695 C CA . TRP A 1 91 ? -2.888 2.643 25.158 1.00 95.38 91 TRP A CA 1
ATOM 696 C C . TRP A 1 91 ? -1.793 1.577 25.267 1.00 95.38 91 TRP A C 1
ATOM 698 O O . TRP A 1 91 ? -1.006 1.426 24.343 1.00 95.38 91 TRP A O 1
ATOM 708 N N . ARG A 1 92 ? -1.765 0.792 26.353 1.00 95.06 92 ARG A N 1
ATOM 709 C CA . ARG A 1 92 ? -0.820 -0.334 26.485 1.00 95.06 92 ARG A CA 1
ATOM 710 C C . ARG A 1 92 ? -1.005 -1.376 25.383 1.00 95.06 92 ARG A C 1
ATOM 712 O O . ARG A 1 92 ? -0.036 -1.986 24.942 1.00 95.06 92 ARG A O 1
ATOM 719 N N . GLU A 1 93 ? -2.242 -1.588 24.943 1.00 94.62 93 GLU A N 1
ATOM 720 C CA . GLU A 1 93 ? -2.523 -2.468 23.812 1.00 94.62 93 GLU A CA 1
ATOM 721 C C . GLU A 1 93 ? -2.060 -1.845 22.490 1.00 94.62 93 GLU A C 1
ATOM 723 O O . GLU A 1 93 ? -1.402 -2.515 21.698 1.00 94.62 93 GLU A O 1
ATOM 728 N N . VAL A 1 94 ? -2.336 -0.554 22.277 1.00 95.75 94 VAL A N 1
ATOM 729 C CA . VAL A 1 94 ? -1.845 0.194 21.110 1.00 95.75 94 VAL A CA 1
ATOM 730 C C . VAL A 1 94 ? -0.317 0.157 21.044 1.00 95.75 94 VAL A C 1
ATOM 732 O O . VAL A 1 94 ? 0.226 -0.142 19.989 1.00 95.75 94 VAL A O 1
ATOM 735 N N . GLU A 1 95 ? 0.389 0.360 22.159 1.00 95.19 95 GLU A N 1
ATOM 736 C CA . GLU A 1 95 ? 1.852 0.237 22.238 1.00 95.19 95 GLU A CA 1
ATOM 737 C C . GLU A 1 95 ? 2.333 -1.160 21.828 1.00 95.19 95 GLU A C 1
ATOM 739 O O . GLU A 1 95 ? 3.300 -1.273 21.078 1.00 95.19 95 GLU A O 1
ATOM 744 N N . SER A 1 96 ? 1.643 -2.220 22.261 1.00 95.12 96 SER A N 1
ATOM 745 C CA . SER A 1 96 ? 1.964 -3.590 21.846 1.00 95.12 96 SER A CA 1
ATOM 746 C C . SER A 1 96 ? 1.760 -3.803 20.346 1.00 95.12 96 SER A C 1
ATOM 748 O O . SER A 1 96 ? 2.565 -4.484 19.724 1.00 95.12 96 SER A O 1
ATOM 750 N N . LEU A 1 97 ? 0.701 -3.238 19.760 1.00 95.56 97 LEU A N 1
ATOM 751 C CA . LEU A 1 97 ? 0.426 -3.345 18.324 1.00 95.56 97 LEU A CA 1
ATOM 752 C C . LEU A 1 97 ? 1.393 -2.490 17.493 1.00 95.56 97 LEU A C 1
ATOM 754 O O . LEU A 1 97 ? 1.775 -2.887 16.398 1.00 95.56 97 LEU A O 1
ATOM 758 N N . LEU A 1 98 ? 1.812 -1.332 18.007 1.00 95.31 98 LEU A N 1
ATOM 759 C CA . LEU A 1 98 ? 2.822 -0.481 17.377 1.00 95.31 98 LEU A CA 1
ATOM 760 C C . LEU A 1 98 ? 4.216 -1.114 17.417 1.00 95.31 98 LEU A C 1
ATOM 762 O O . LEU A 1 98 ? 4.983 -0.927 16.481 1.00 95.31 98 LEU A O 1
ATOM 766 N N . ALA A 1 99 ? 4.542 -1.873 18.467 1.00 94.25 99 ALA A N 1
ATOM 767 C CA . ALA A 1 99 ? 5.815 -2.587 18.567 1.00 94.25 99 ALA A CA 1
ATOM 768 C C . ALA A 1 99 ? 5.958 -3.718 17.531 1.00 94.25 99 ALA A C 1
ATOM 770 O O . ALA A 1 99 ? 7.075 -4.029 17.129 1.00 94.25 99 ALA A O 1
ATOM 771 N N . GLU A 1 100 ? 4.838 -4.304 17.099 1.00 95.50 100 GLU A N 1
ATOM 772 C CA . GLU A 1 100 ? 4.779 -5.336 16.051 1.00 95.50 100 GLU A CA 1
ATOM 773 C C . GLU A 1 100 ? 4.663 -4.736 14.636 1.00 95.50 100 GLU A C 1
ATOM 775 O O . GLU A 1 100 ? 4.656 -5.470 13.650 1.00 95.50 100 GLU A O 1
ATOM 780 N N . ALA A 1 101 ? 4.529 -3.410 14.507 1.00 93.81 101 ALA A N 1
ATOM 781 C CA . ALA A 1 101 ? 4.447 -2.751 13.208 1.00 93.81 101 ALA A CA 1
ATOM 782 C C . ALA A 1 101 ? 5.815 -2.730 12.518 1.00 93.81 101 ALA A C 1
ATOM 784 O O . ALA A 1 101 ? 6.814 -2.295 13.092 1.00 93.81 101 ALA A O 1
ATOM 785 N N . GLU A 1 102 ? 5.848 -3.119 11.246 1.00 91.00 102 GLU A N 1
ATOM 786 C CA . GLU A 1 102 ? 7.040 -3.015 10.400 1.00 91.00 102 GLU A CA 1
ATOM 787 C C . GLU A 1 102 ? 7.439 -1.552 10.179 1.00 91.00 102 GLU A C 1
ATOM 789 O O . GLU A 1 102 ? 8.623 -1.219 10.047 1.00 91.00 102 GLU A O 1
ATOM 794 N N . HIS A 1 103 ? 6.443 -0.665 10.150 1.00 89.44 103 HIS A N 1
ATOM 795 C CA . HIS A 1 103 ? 6.648 0.766 10.049 1.00 89.44 103 HIS A CA 1
ATOM 796 C C . HIS A 1 103 ? 5.569 1.548 10.801 1.00 89.44 103 HIS A C 1
ATOM 798 O O . HIS A 1 103 ? 4.381 1.246 10.713 1.00 89.44 103 HIS A O 1
ATOM 804 N N . VAL A 1 104 ? 5.997 2.589 11.515 1.00 92.50 104 VAL A N 1
ATOM 805 C CA . VAL A 1 104 ? 5.127 3.569 12.169 1.00 92.50 104 VAL A CA 1
ATOM 806 C C . VAL A 1 104 ? 5.534 4.940 11.650 1.00 92.50 104 VAL A C 1
ATOM 808 O O . VAL A 1 104 ? 6.711 5.286 11.728 1.00 92.50 104 VAL A O 1
ATOM 811 N N . ARG A 1 105 ? 4.579 5.711 11.126 1.00 90.88 105 ARG A N 1
ATOM 812 C CA . ARG A 1 105 ? 4.800 7.102 10.701 1.00 90.88 105 ARG A CA 1
ATOM 813 C C . ARG A 1 105 ? 3.751 8.022 11.301 1.00 90.88 105 ARG A C 1
ATOM 815 O O . ARG A 1 105 ? 2.579 7.656 11.313 1.00 90.88 105 ARG A O 1
ATOM 822 N N . ALA A 1 106 ? 4.141 9.206 11.762 1.00 90.44 106 ALA A N 1
ATOM 823 C CA . ALA A 1 106 ? 3.196 10.242 12.179 1.00 90.44 106 ALA A CA 1
ATOM 824 C C . ALA A 1 106 ? 3.081 11.346 11.114 1.00 90.44 106 ALA A C 1
ATOM 826 O O . ALA A 1 106 ? 4.086 11.836 10.611 1.00 90.44 106 ALA A O 1
ATOM 827 N N . ILE A 1 107 ? 1.853 11.753 10.775 1.00 84.38 107 ILE A N 1
ATOM 828 C CA . ILE A 1 107 ? 1.587 12.795 9.758 1.00 84.38 107 ILE A CA 1
ATOM 829 C C . ILE A 1 107 ? 1.404 14.192 10.395 1.00 84.38 107 ILE A C 1
ATOM 831 O O . ILE A 1 107 ? 1.454 15.214 9.713 1.00 84.38 107 ILE A O 1
ATOM 835 N N . GLY A 1 108 ? 1.190 14.256 11.714 1.00 66.62 108 GLY A N 1
ATOM 836 C CA . GLY A 1 108 ? 0.757 15.463 12.424 1.00 66.62 108 GLY A CA 1
ATOM 837 C C . GLY A 1 108 ? 1.813 16.568 12.564 1.00 66.62 108 GLY A C 1
ATOM 838 O O . GLY A 1 108 ? 2.519 16.605 13.565 1.00 66.62 108 GLY A O 1
ATOM 839 N N . ASP A 1 109 ? 1.832 17.509 11.614 1.00 62.44 109 ASP A N 1
ATOM 840 C CA . ASP A 1 109 ? 2.524 18.821 11.686 1.00 62.44 109 ASP A CA 1
ATOM 841 C C . ASP A 1 109 ? 1.545 20.008 11.478 1.00 62.44 109 ASP A C 1
ATOM 843 O O . ASP A 1 109 ? 1.918 21.127 11.128 1.00 62.44 109 ASP A O 1
ATOM 847 N N . ARG A 1 110 ? 0.229 19.786 11.631 1.00 64.06 110 ARG A N 1
ATOM 848 C CA . ARG A 1 110 ? -0.784 20.837 11.412 1.00 64.06 110 ARG A CA 1
ATOM 849 C C . ARG A 1 110 ? -1.287 21.476 12.701 1.00 64.06 110 ARG A C 1
ATOM 851 O O . ARG A 1 110 ? -1.362 20.858 13.757 1.00 64.06 110 ARG A O 1
ATOM 858 N N . THR A 1 111 ? -1.703 22.736 12.571 1.00 66.31 111 THR A N 1
ATOM 859 C CA . THR A 1 111 ? -2.186 23.597 13.660 1.00 66.31 111 THR A CA 1
ATOM 860 C C . THR A 1 111 ? -3.513 23.157 14.286 1.00 66.31 111 THR A C 1
ATOM 862 O O . THR A 1 111 ? -3.783 23.544 15.421 1.00 66.31 111 THR A O 1
ATOM 865 N N . ALA A 1 112 ? -4.344 22.369 13.591 1.00 80.00 112 ALA A N 1
ATOM 866 C CA . ALA A 1 112 ? -5.630 21.886 14.098 1.00 80.00 112 ALA A CA 1
ATOM 867 C C . ALA A 1 112 ? -5.660 20.352 14.185 1.00 80.00 112 ALA A C 1
ATOM 869 O O . ALA A 1 112 ? -5.495 19.664 13.183 1.00 80.00 112 ALA A O 1
ATOM 870 N N . ARG A 1 113 ? -5.941 19.820 15.383 1.00 83.25 113 ARG A N 1
ATOM 871 C CA . ARG A 1 113 ? -5.955 18.372 15.673 1.00 83.25 113 ARG A CA 1
ATOM 872 C C . ARG A 1 113 ? -6.884 17.579 14.747 1.00 83.25 113 ARG A C 1
ATOM 874 O O . ARG A 1 113 ? -6.521 16.495 14.311 1.00 83.25 113 ARG A O 1
ATOM 881 N N . GLU A 1 114 ? -8.072 18.108 14.457 1.00 82.38 114 GLU A N 1
ATOM 882 C CA . GLU A 1 114 ? -9.065 17.452 13.590 1.00 82.38 114 GLU A CA 1
ATOM 883 C C . GLU A 1 114 ? -8.597 17.333 12.132 1.00 82.38 114 GLU A C 1
ATOM 885 O O . GLU A 1 114 ? -8.904 16.343 11.469 1.00 82.38 114 GLU A O 1
ATOM 890 N N . ASP A 1 115 ? -7.807 18.295 11.644 1.00 87.69 115 ASP A N 1
ATOM 891 C CA . ASP A 1 115 ? -7.245 18.240 10.291 1.00 87.69 115 ASP A CA 1
ATOM 892 C C . ASP A 1 115 ? -6.227 17.104 10.173 1.00 87.69 115 ASP A C 1
ATOM 894 O O . ASP A 1 115 ? -6.200 16.413 9.161 1.00 87.69 115 ASP A O 1
ATOM 898 N N . SER A 1 116 ? -5.460 16.834 11.233 1.00 89.94 116 SER A N 1
ATOM 899 C CA . SER A 1 116 ? -4.504 15.725 11.250 1.00 89.94 116 SER A CA 1
ATOM 900 C C . SER A 1 116 ? -5.181 14.351 11.144 1.00 89.94 116 SER A C 1
ATOM 902 O O . SER A 1 116 ? -4.617 13.423 10.568 1.00 89.94 116 SER A O 1
ATOM 904 N N . TYR A 1 117 ? -6.407 14.212 11.663 1.00 89.69 117 TYR A N 1
ATOM 905 C CA . TYR A 1 117 ? -7.208 12.992 11.517 1.00 89.69 117 TYR A CA 1
ATOM 906 C C . TYR A 1 117 ? -7.726 12.801 10.093 1.00 89.69 117 TYR A C 1
ATOM 908 O O . TYR A 1 117 ? -7.656 11.694 9.557 1.00 89.69 117 TYR A O 1
ATOM 916 N N . LEU A 1 118 ? -8.216 13.876 9.472 1.00 90.75 118 LEU A N 1
ATOM 917 C CA . LEU A 1 118 ? -8.621 13.848 8.070 1.00 90.75 118 LEU A CA 1
ATOM 918 C C . LEU A 1 118 ? -7.430 13.518 7.163 1.00 90.75 118 LEU A C 1
ATOM 920 O O . LEU A 1 118 ? -7.531 12.608 6.342 1.00 90.75 118 LEU A O 1
ATOM 924 N N . ASP A 1 119 ? -6.296 14.191 7.363 1.00 91.25 119 ASP A N 1
ATOM 925 C CA . ASP A 1 119 ? -5.066 13.964 6.603 1.00 91.25 119 ASP A CA 1
ATOM 926 C C . ASP A 1 119 ? -4.577 12.519 6.752 1.00 91.25 119 ASP A C 1
ATOM 928 O O . ASP A 1 119 ? -4.254 11.878 5.760 1.00 91.25 119 ASP A O 1
ATOM 932 N N . CYS A 1 120 ? -4.592 11.964 7.965 1.00 93.12 120 CYS A N 1
ATOM 933 C CA . CYS A 1 120 ? -4.241 10.565 8.216 1.00 93.12 120 CYS A CA 1
ATOM 934 C C . CYS A 1 120 ? -5.155 9.577 7.472 1.00 93.12 120 CYS A C 1
ATOM 936 O O . CYS A 1 120 ? -4.680 8.605 6.873 1.00 93.12 120 CYS A O 1
ATOM 938 N N . GLY A 1 121 ? -6.466 9.827 7.465 1.00 93.75 121 GLY A N 1
ATOM 939 C CA . GLY A 1 121 ? -7.407 9.005 6.711 1.00 93.75 121 GLY A CA 1
ATOM 940 C C . GLY A 1 121 ? -7.197 9.119 5.197 1.00 93.75 121 GLY A C 1
ATOM 941 O O . GLY A 1 121 ? -7.195 8.105 4.499 1.00 93.75 121 GLY A O 1
ATOM 942 N N . MET A 1 122 ? -6.954 10.329 4.683 1.00 94.50 122 MET A N 1
ATOM 943 C CA . MET A 1 122 ? -6.625 10.554 3.270 1.00 94.50 122 MET A CA 1
ATOM 944 C C . MET A 1 122 ? -5.305 9.882 2.884 1.00 94.50 122 MET A C 1
ATOM 946 O O . MET A 1 122 ? -5.224 9.235 1.843 1.00 94.50 122 MET A O 1
ATOM 950 N N . GLU A 1 123 ? -4.293 9.969 3.742 1.00 94.56 123 GLU A N 1
ATOM 951 C CA . GLU A 1 123 ? -2.999 9.312 3.573 1.00 94.56 123 GLU A CA 1
ATOM 952 C C . GLU A 1 123 ? -3.156 7.788 3.510 1.00 94.56 123 GLU A C 1
ATOM 954 O O . GLU A 1 123 ? -2.592 7.134 2.634 1.00 94.56 123 GLU A O 1
ATOM 959 N N . THR A 1 124 ? -3.997 7.217 4.375 1.00 96.12 124 THR A N 1
ATOM 960 C CA . THR A 1 124 ? -4.330 5.785 4.342 1.00 96.12 124 THR A CA 1
ATOM 961 C C . THR A 1 124 ? -4.949 5.393 2.997 1.00 96.12 124 THR A C 1
ATOM 963 O O . THR A 1 124 ? -4.554 4.395 2.395 1.00 96.12 124 THR A O 1
ATOM 966 N N . VAL A 1 125 ? -5.872 6.203 2.470 1.00 96.88 125 VAL A N 1
ATOM 967 C CA . VAL A 1 125 ? -6.509 5.975 1.161 1.00 96.88 125 VAL A CA 1
ATOM 968 C C . VAL A 1 125 ? -5.520 6.118 -0.005 1.00 96.88 125 VAL A C 1
ATOM 970 O O . VAL A 1 125 ? -5.581 5.350 -0.972 1.00 96.88 125 VAL A O 1
ATOM 973 N N . ASN A 1 1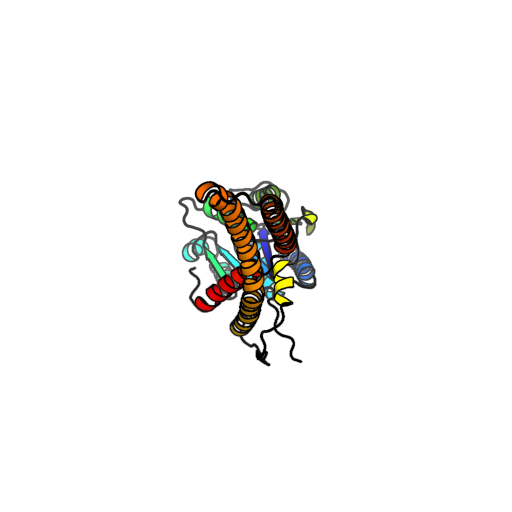26 ? -4.596 7.072 0.083 1.00 95.06 126 ASN A N 1
ATOM 974 C CA . ASN A 1 126 ? -3.583 7.321 -0.940 1.00 95.06 126 ASN A CA 1
ATOM 975 C C . ASN A 1 126 ? -2.534 6.208 -1.008 1.00 95.06 126 ASN A C 1
ATOM 977 O O . ASN A 1 126 ? -2.095 5.861 -2.104 1.00 95.06 126 ASN A O 1
ATOM 981 N N . HIS A 1 127 ? -2.187 5.621 0.139 1.00 94.06 127 HIS A N 1
ATOM 982 C CA . HIS A 1 127 ? -1.154 4.591 0.258 1.00 94.06 127 HIS A CA 1
ATOM 983 C C . HIS A 1 127 ? -1.674 3.149 0.245 1.00 94.06 127 HIS A C 1
ATOM 985 O O . HIS A 1 127 ? -0.864 2.227 0.223 1.00 94.06 127 HIS A O 1
ATOM 991 N N . CYS A 1 128 ? -2.991 2.934 0.239 1.00 95.38 128 CYS A N 1
ATOM 992 C CA . CYS A 1 128 ? -3.567 1.604 0.056 1.00 95.38 128 CYS A CA 1
ATOM 993 C C . CYS A 1 128 ? -3.839 1.283 -1.415 1.00 95.38 128 CYS A C 1
ATOM 995 O O . CYS A 1 128 ? -4.101 2.184 -2.201 1.00 95.38 128 CYS A O 1
ATOM 997 N N . ASP A 1 129 ? -3.851 0.007 -1.790 1.00 94.56 129 ASP A N 1
ATOM 998 C CA . ASP A 1 129 ? -4.406 -0.468 -3.063 1.00 94.56 129 ASP A CA 1
ATOM 999 C C . ASP A 1 129 ? -5.914 -0.702 -2.962 1.00 94.56 129 ASP A C 1
ATOM 1001 O O . ASP A 1 129 ? -6.655 -0.454 -3.916 1.00 94.56 129 ASP A O 1
ATOM 1005 N N . LEU A 1 130 ? -6.356 -1.124 -1.777 1.00 96.19 130 LEU A N 1
ATOM 1006 C CA . LEU A 1 130 ? -7.730 -1.443 -1.418 1.00 96.19 130 LEU A CA 1
ATOM 1007 C C . LEU A 1 130 ? -8.062 -0.813 -0.062 1.00 96.19 130 LEU A C 1
ATOM 1009 O O . LEU A 1 130 ? -7.329 -1.023 0.902 1.00 96.19 130 LEU A O 1
ATOM 1013 N N . LEU A 1 131 ? -9.188 -0.106 0.040 1.00 98.00 131 LEU A N 1
ATOM 1014 C CA . LEU A 1 131 ? -9.704 0.362 1.326 1.00 98.00 131 LEU A CA 1
ATOM 1015 C C . LEU A 1 131 ? -10.706 -0.653 1.890 1.00 98.00 131 LEU A C 1
ATOM 1017 O O . LEU A 1 131 ? -11.722 -0.945 1.266 1.00 98.00 131 LEU A O 1
ATOM 1021 N N . LEU A 1 132 ? -10.466 -1.157 3.091 1.00 98.06 132 LEU A N 1
ATOM 1022 C CA . LEU A 1 132 ? -11.430 -1.911 3.885 1.00 98.06 132 LEU A CA 1
ATOM 1023 C C . LEU A 1 132 ? -12.035 -0.986 4.941 1.00 98.06 132 LEU A C 1
ATOM 1025 O O . LEU A 1 132 ? -11.324 -0.252 5.620 1.00 98.06 132 LEU A O 1
ATOM 1029 N N . THR A 1 133 ? -13.352 -1.009 5.108 1.00 97.00 133 THR A N 1
ATOM 1030 C CA . THR A 1 133 ? -14.009 -0.163 6.102 1.00 97.00 133 THR A CA 1
ATOM 1031 C C . THR A 1 133 ? -15.096 -0.885 6.875 1.00 97.00 133 THR A C 1
ATOM 1033 O O . THR A 1 133 ? -15.793 -1.743 6.336 1.00 97.00 133 THR A O 1
ATOM 1036 N N . VAL A 1 134 ? -15.248 -0.510 8.147 1.00 95.75 134 VAL A N 1
ATOM 1037 C CA . VAL A 1 134 ? -16.398 -0.868 8.984 1.00 95.75 134 VAL A CA 1
ATOM 1038 C C . VAL A 1 134 ? -17.232 0.391 9.209 1.00 95.75 134 VAL A C 1
ATOM 1040 O O . VAL A 1 134 ? -16.880 1.239 10.032 1.00 95.75 134 VAL A O 1
ATOM 1043 N N . TRP A 1 135 ? -18.333 0.520 8.466 1.00 93.94 135 TRP A N 1
ATOM 1044 C CA . TRP A 1 135 ? -19.136 1.744 8.397 1.00 93.94 135 TRP A CA 1
ATOM 1045 C C . TRP A 1 135 ? -20.625 1.436 8.219 1.00 93.94 135 TRP A C 1
ATOM 1047 O O . TRP A 1 135 ? -21.004 0.534 7.481 1.00 93.94 135 TRP A O 1
ATOM 1057 N N . ASP A 1 136 ? -21.487 2.196 8.888 1.00 88.06 136 ASP A N 1
ATOM 1058 C CA . ASP A 1 136 ? -22.944 2.006 8.902 1.00 88.06 136 ASP A CA 1
ATOM 1059 C C . ASP A 1 136 ? -23.701 2.812 7.833 1.00 88.06 136 ASP A C 1
ATOM 1061 O O . ASP A 1 136 ? -24.930 2.790 7.806 1.00 88.06 136 ASP A O 1
ATOM 1065 N N . GLY A 1 137 ? -22.991 3.520 6.951 1.00 85.62 137 GLY A N 1
ATOM 1066 C CA . GLY A 1 137 ? -23.600 4.321 5.886 1.00 85.62 137 GLY A CA 1
ATOM 1067 C C . GLY A 1 137 ? -24.003 5.740 6.302 1.00 85.62 137 GLY A C 1
ATOM 1068 O O . GLY A 1 137 ? -24.425 6.516 5.445 1.00 85.62 137 GLY A O 1
ATOM 1069 N N . GLU A 1 138 ? -23.869 6.099 7.581 1.00 86.56 138 GLU A N 1
ATOM 1070 C CA . GLU A 1 138 ? -24.281 7.415 8.081 1.00 86.56 138 GLU A CA 1
ATOM 1071 C C . GLU A 1 138 ? -23.240 8.509 7.795 1.00 86.56 138 GLU A C 1
ATOM 1073 O O . GLU A 1 138 ? -22.040 8.213 7.721 1.00 86.56 138 GLU A O 1
ATOM 1078 N N . PRO A 1 139 ? -23.661 9.786 7.695 1.00 81.94 139 PRO A N 1
ATOM 1079 C CA . PRO A 1 139 ? -22.752 10.922 7.588 1.00 81.94 139 PRO A CA 1
ATOM 1080 C C . PRO A 1 139 ? -21.751 10.997 8.744 1.00 81.94 139 PRO A C 1
ATOM 1082 O O . PRO A 1 139 ? -22.004 10.529 9.858 1.00 81.94 139 PRO A O 1
ATOM 1085 N N . SER A 1 140 ? -20.615 11.646 8.488 1.00 80.75 140 SER A N 1
ATOM 1086 C CA . SER A 1 140 ? -19.597 11.830 9.517 1.00 80.75 140 SER A CA 1
ATOM 1087 C C . SER A 1 140 ? -20.121 12.694 10.667 1.00 80.75 140 SER A C 1
ATOM 1089 O O . SER A 1 140 ? -20.784 13.705 10.446 1.00 80.75 140 SER A O 1
ATOM 1091 N N . ARG A 1 141 ? -19.800 12.310 11.908 1.00 76.38 141 ARG A N 1
ATOM 1092 C CA . ARG A 1 141 ? -20.161 13.070 13.124 1.00 76.38 141 ARG A CA 1
ATOM 1093 C C . ARG A 1 141 ? -19.146 14.162 13.479 1.00 76.38 141 ARG A C 1
ATOM 1095 O O . ARG A 1 141 ? -19.355 14.899 14.435 1.00 76.38 141 ARG A O 1
ATOM 1102 N N . GLY A 1 142 ? -18.053 14.237 12.729 1.00 76.62 142 GLY A N 1
ATOM 1103 C CA . GLY A 1 142 ? -16.961 15.190 12.889 1.00 76.62 142 GLY A CA 1
ATOM 1104 C C . GLY A 1 142 ? -16.001 15.092 11.707 1.00 76.62 142 GLY A C 1
ATOM 1105 O O . GLY A 1 142 ? -16.117 14.183 10.882 1.00 76.62 142 GLY A O 1
ATOM 1106 N N . ARG A 1 143 ? -15.061 16.023 11.609 1.00 77.69 143 ARG A N 1
ATOM 1107 C CA . ARG A 1 143 ? -14.089 16.044 10.513 1.00 77.69 143 ARG A CA 1
ATOM 1108 C C . ARG A 1 143 ? -13.120 14.860 10.622 1.00 77.69 143 ARG A C 1
ATOM 1110 O O . ARG A 1 143 ? -12.747 14.474 11.729 1.00 77.69 143 ARG A O 1
ATOM 1117 N N . GLY A 1 144 ? -12.766 14.247 9.493 1.00 75.00 144 GLY A N 1
ATOM 1118 C CA . GLY A 1 144 ? -11.904 13.057 9.454 1.00 75.00 144 GLY A CA 1
ATOM 1119 C C . GLY A 1 144 ? -12.575 11.759 9.918 1.00 75.00 144 GLY A C 1
ATOM 1120 O O . GLY A 1 144 ? -11.894 10.781 10.218 1.00 75.00 144 GLY A O 1
ATOM 1121 N N . GLY A 1 145 ? -13.907 11.723 10.007 1.00 85.31 145 GLY A N 1
ATOM 1122 C CA . GLY A 1 145 ? -14.626 10.482 10.298 1.00 85.31 145 GLY A CA 1
ATOM 1123 C C . GLY A 1 145 ? -14.749 9.564 9.079 1.00 85.31 145 GLY A C 1
ATOM 1124 O O . GLY A 1 145 ? -14.570 9.973 7.932 1.00 85.31 145 GLY A O 1
ATOM 1125 N N . THR A 1 146 ? -15.115 8.306 9.330 1.00 88.00 146 THR A N 1
ATOM 1126 C CA . THR A 1 146 ? -15.137 7.217 8.337 1.00 88.00 146 THR A CA 1
ATOM 1127 C C . THR A 1 146 ? -15.894 7.571 7.052 1.00 88.00 146 THR A C 1
ATOM 1129 O O . THR A 1 146 ? -15.444 7.229 5.963 1.00 88.00 146 THR A O 1
ATOM 1132 N N . ALA A 1 147 ? -17.008 8.305 7.145 1.00 91.12 147 ALA A N 1
ATOM 1133 C CA . ALA A 1 147 ? -17.796 8.690 5.974 1.00 91.12 147 ALA A CA 1
ATOM 1134 C C . ALA A 1 147 ? -17.051 9.650 5.024 1.00 91.12 147 ALA A C 1
ATOM 1136 O O . ALA A 1 147 ? -17.193 9.516 3.811 1.00 91.12 147 ALA A O 1
ATOM 1137 N N . GLU A 1 148 ? -16.247 10.586 5.548 1.00 92.38 148 GLU A N 1
ATOM 1138 C CA . GLU A 1 148 ? -15.426 11.488 4.721 1.00 92.38 148 GLU A CA 1
ATOM 1139 C C . GLU A 1 148 ? -14.310 10.713 4.016 1.00 92.38 148 GLU A C 1
ATOM 1141 O O . GLU A 1 148 ? -14.071 10.919 2.828 1.00 92.38 148 GLU A O 1
ATOM 1146 N N . ILE A 1 149 ? -13.692 9.753 4.709 1.00 94.56 149 ILE A N 1
ATOM 1147 C CA . ILE A 1 149 ? -12.631 8.914 4.137 1.00 94.56 149 ILE A CA 1
ATOM 1148 C C . ILE A 1 149 ? -13.183 7.988 3.046 1.00 94.56 149 ILE A C 1
ATOM 1150 O O . ILE A 1 149 ? -12.586 7.861 1.978 1.00 94.56 149 ILE A O 1
ATOM 1154 N N . VAL A 1 150 ? -14.362 7.395 3.262 1.00 95.12 150 VAL A N 1
ATOM 1155 C CA . VAL A 1 150 ? -15.056 6.597 2.238 1.00 95.12 150 VAL A CA 1
ATOM 1156 C C . VAL A 1 150 ? -15.474 7.464 1.048 1.00 95.12 150 VAL A C 1
ATOM 1158 O O . VAL A 1 150 ? -15.353 7.027 -0.097 1.00 95.12 150 VAL A O 1
ATOM 1161 N N . ALA A 1 151 ? -15.942 8.694 1.283 1.00 94.81 151 ALA A N 1
ATOM 1162 C CA . ALA A 1 151 ? -16.262 9.629 0.206 1.00 94.81 151 ALA A CA 1
ATOM 1163 C C . ALA A 1 151 ? -15.019 9.978 -0.628 1.00 94.81 151 ALA A C 1
ATOM 1165 O O . ALA A 1 151 ? -15.072 9.888 -1.854 1.00 94.81 151 ALA A O 1
ATOM 1166 N N . TYR A 1 152 ? -13.894 10.273 0.027 1.00 96.12 152 TYR A N 1
ATOM 1167 C CA . TYR A 1 152 ? -12.620 10.540 -0.638 1.00 96.12 152 TYR A CA 1
ATOM 1168 C C . TYR A 1 152 ? -12.125 9.336 -1.453 1.00 96.12 152 TYR A C 1
ATOM 1170 O O . TYR A 1 152 ? -11.764 9.475 -2.621 1.00 96.12 152 TYR A O 1
ATOM 1178 N N . ALA A 1 153 ? -12.188 8.127 -0.887 1.00 96.69 153 ALA A N 1
ATOM 1179 C CA . ALA A 1 153 ? -11.824 6.896 -1.588 1.00 96.69 153 ALA A CA 1
ATOM 1180 C C . ALA A 1 153 ? -12.666 6.677 -2.853 1.00 96.69 153 ALA A C 1
ATOM 1182 O O . ALA A 1 153 ? -12.132 6.320 -3.906 1.00 96.69 153 ALA A O 1
ATOM 1183 N N . ARG A 1 154 ? -13.975 6.948 -2.780 1.00 95.62 154 ARG A N 1
ATOM 1184 C CA . ARG A 1 154 ? -14.873 6.895 -3.941 1.00 95.62 154 ARG A CA 1
ATOM 1185 C C . ARG A 1 154 ? -14.521 7.943 -4.993 1.00 95.62 154 ARG A C 1
ATOM 1187 O O . ARG A 1 154 ? -14.520 7.611 -6.176 1.00 95.62 154 ARG A O 1
ATOM 1194 N N . GLU A 1 155 ? -14.205 9.169 -4.578 1.00 96.31 155 GLU A N 1
ATOM 1195 C CA . GLU A 1 155 ? -13.843 10.276 -5.471 1.00 96.31 155 GLU A CA 1
ATOM 1196 C C . GLU A 1 155 ? -12.598 9.953 -6.303 1.00 96.31 155 GLU A C 1
ATOM 1198 O O . GLU A 1 155 ? -12.617 10.089 -7.528 1.00 96.31 155 GLU A O 1
ATOM 1203 N N . ILE A 1 156 ? -11.541 9.443 -5.664 1.00 95.50 156 ILE A N 1
ATOM 1204 C CA . ILE A 1 156 ? -10.310 9.056 -6.368 1.00 95.50 156 ILE A CA 1
ATOM 1205 C C . ILE A 1 156 ? -10.424 7.695 -7.067 1.00 95.50 156 ILE A C 1
ATOM 1207 O O . ILE A 1 156 ? -9.510 7.277 -7.779 1.00 95.50 156 ILE A O 1
ATOM 1211 N N . GLY A 1 157 ? -11.539 6.983 -6.878 1.00 95.81 157 GLY A N 1
ATOM 1212 C CA . GLY A 1 157 ? -11.781 5.711 -7.539 1.00 95.81 157 GLY A CA 1
ATOM 1213 C C . GLY A 1 157 ? -11.079 4.507 -6.927 1.00 95.81 157 GLY A C 1
ATOM 1214 O O . GLY A 1 157 ? -10.889 3.516 -7.635 1.00 95.81 157 GLY A O 1
ATOM 1215 N N . ARG A 1 158 ? -10.684 4.595 -5.656 1.00 96.56 158 ARG A N 1
ATOM 1216 C CA . ARG A 1 158 ? -10.065 3.504 -4.903 1.00 96.56 158 ARG A CA 1
ATOM 1217 C C . ARG A 1 158 ? -11.067 2.341 -4.777 1.00 96.56 158 ARG A C 1
ATOM 1219 O O . ARG A 1 158 ? -12.241 2.600 -4.500 1.00 96.56 158 ARG A O 1
ATOM 1226 N N . PRO A 1 159 ? -10.652 1.076 -4.981 1.00 97.06 159 PRO A N 1
ATOM 1227 C CA . PRO A 1 159 ? -11.456 -0.083 -4.607 1.00 97.06 159 PRO A CA 1
ATOM 1228 C C . PRO A 1 159 ? -11.792 -0.051 -3.112 1.00 97.06 159 PRO A C 1
ATOM 1230 O O . PRO A 1 159 ? -10.913 0.228 -2.293 1.00 97.06 159 PRO A O 1
ATOM 1233 N N . VAL A 1 160 ? -13.046 -0.334 -2.750 1.00 97.75 160 VAL A N 1
ATOM 1234 C CA . VAL A 1 160 ? -13.508 -0.297 -1.352 1.00 97.75 160 VAL A CA 1
ATOM 1235 C C . VAL A 1 160 ? -14.292 -1.560 -0.997 1.00 97.75 160 VAL A C 1
ATOM 1237 O O . VAL A 1 160 ? -15.235 -1.929 -1.696 1.00 97.75 160 VAL A O 1
ATOM 1240 N N . ILE A 1 161 ? -13.942 -2.210 0.115 1.00 97.62 161 ILE A N 1
ATOM 1241 C CA . ILE A 1 161 ? -14.805 -3.178 0.806 1.00 97.62 161 ILE A CA 1
ATOM 1242 C C . ILE A 1 161 ? -15.467 -2.471 1.981 1.00 97.62 161 ILE A C 1
ATOM 1244 O O . ILE A 1 161 ? -14.780 -1.978 2.871 1.00 97.62 161 ILE A O 1
ATOM 1248 N N . ILE A 1 162 ? -16.794 -2.482 2.025 1.00 97.06 162 ILE A N 1
ATOM 1249 C CA . ILE A 1 162 ? -17.579 -1.935 3.130 1.00 97.06 162 ILE A CA 1
ATOM 1250 C C . ILE A 1 162 ? -18.220 -3.086 3.897 1.00 97.06 162 ILE A C 1
ATOM 1252 O O . ILE A 1 162 ? -19.072 -3.791 3.358 1.00 97.06 162 ILE A O 1
ATOM 1256 N N . ILE A 1 163 ? -17.831 -3.244 5.158 1.00 96.38 163 ILE A N 1
ATOM 1257 C CA . ILE A 1 163 ? -18.519 -4.071 6.147 1.00 96.38 163 ILE A CA 1
ATOM 1258 C C . ILE A 1 163 ? -19.500 -3.164 6.889 1.00 96.38 163 ILE A C 1
ATOM 1260 O O . ILE A 1 163 ? -19.109 -2.207 7.558 1.00 96.38 163 ILE A O 1
ATOM 1264 N N . ASP A 1 164 ? -20.787 -3.460 6.771 1.00 94.00 164 ASP A N 1
ATOM 1265 C CA . ASP A 1 164 ? -21.827 -2.717 7.469 1.00 94.00 164 ASP A CA 1
ATOM 1266 C C . ASP A 1 164 ? -21.735 -2.950 8.984 1.00 94.00 164 ASP A C 1
ATOM 1268 O O . ASP A 1 164 ? -21.868 -4.078 9.459 1.00 94.00 164 ASP A O 1
ATOM 1272 N N . ALA A 1 165 ? -21.530 -1.889 9.765 1.00 90.50 165 ALA A N 1
ATOM 1273 C CA . ALA A 1 165 ? -21.321 -2.024 11.209 1.00 90.50 165 ALA A CA 1
ATOM 1274 C C . ALA A 1 165 ? -22.565 -2.516 11.984 1.00 90.50 165 ALA A C 1
ATOM 1276 O O . ALA A 1 165 ? -22.442 -2.893 13.149 1.00 90.50 165 ALA A O 1
ATOM 1277 N N . ARG A 1 166 ? -23.762 -2.504 11.375 1.00 88.88 166 ARG A N 1
ATOM 1278 C CA . ARG A 1 166 ? -25.027 -2.889 12.028 1.00 88.88 166 ARG A CA 1
ATOM 1279 C C . ARG A 1 166 ? -25.455 -4.302 11.659 1.00 88.88 166 ARG A C 1
ATOM 1281 O O . ARG A 1 166 ? -25.838 -5.070 12.536 1.00 88.88 166 ARG A O 1
ATOM 1288 N N . ASN A 1 167 ? -25.435 -4.625 10.367 1.00 92.19 167 ASN A N 1
ATOM 1289 C CA . ASN A 1 167 ? -25.934 -5.906 9.851 1.00 92.19 167 ASN A CA 1
ATOM 1290 C C . ASN A 1 167 ? -24.829 -6.842 9.338 1.00 92.19 167 ASN A C 1
ATOM 1292 O O . ASN A 1 167 ? -25.136 -7.966 8.946 1.00 92.19 167 ASN A O 1
ATOM 1296 N N . LEU A 1 168 ? -23.569 -6.393 9.357 1.00 93.25 168 LEU A N 1
ATOM 1297 C CA . LEU A 1 168 ? -22.385 -7.162 8.967 1.00 93.25 168 LEU A CA 1
ATOM 1298 C C . LEU A 1 168 ? -22.370 -7.611 7.497 1.00 93.25 168 LEU A C 1
ATOM 1300 O O . LEU A 1 168 ? -21.590 -8.485 7.124 1.00 93.25 168 LEU A O 1
ATOM 1304 N N . SER A 1 169 ? -23.210 -7.015 6.644 1.00 95.50 169 SER A N 1
ATOM 1305 C CA . SER A 1 169 ? -23.163 -7.258 5.203 1.00 95.50 169 SER A CA 1
ATOM 1306 C C . SER A 1 169 ? -21.877 -6.699 4.599 1.00 95.50 169 SER A C 1
ATOM 1308 O O . SER A 1 169 ? -21.439 -5.600 4.940 1.00 95.50 169 SER A O 1
ATOM 1310 N N . VAL A 1 170 ? -21.283 -7.458 3.678 1.00 97.00 170 VAL A N 1
ATOM 1311 C CA . VAL A 1 170 ? -20.058 -7.071 2.972 1.00 97.00 170 VAL A CA 1
ATOM 1312 C C . VAL A 1 170 ? -20.419 -6.612 1.565 1.00 97.00 170 VAL A C 1
ATOM 1314 O O . VAL A 1 170 ? -21.002 -7.365 0.784 1.00 97.00 170 VAL A O 1
ATOM 1317 N N . ARG A 1 171 ? -20.060 -5.374 1.227 1.00 96.25 171 ARG A N 1
ATOM 1318 C CA . ARG A 1 171 ? -20.238 -4.784 -0.105 1.00 96.25 171 ARG A CA 1
ATOM 1319 C C . ARG A 1 171 ? -18.882 -4.439 -0.704 1.00 96.25 171 ARG A C 1
ATOM 1321 O O . ARG A 1 171 ? -17.970 -4.045 0.011 1.00 96.25 171 ARG A O 1
ATOM 1328 N N . ARG A 1 172 ? -18.758 -4.593 -2.019 1.00 96.44 172 ARG A N 1
ATOM 1329 C CA . ARG A 1 172 ? -17.539 -4.319 -2.788 1.00 96.44 172 ARG A CA 1
ATOM 1330 C C . ARG A 1 172 ? -17.848 -3.248 -3.826 1.00 96.44 172 ARG A C 1
ATOM 1332 O O . ARG A 1 172 ? -18.805 -3.396 -4.579 1.00 96.44 172 ARG A O 1
ATOM 1339 N N . GLU A 1 173 ? -17.055 -2.187 -3.853 1.00 95.81 173 GLU A N 1
ATOM 1340 C CA . GLU A 1 173 ? -17.202 -1.042 -4.755 1.00 95.81 173 GLU A CA 1
ATOM 1341 C C . GLU A 1 173 ? -15.897 -0.825 -5.530 1.00 95.81 173 GLU A C 1
ATOM 1343 O O . GLU A 1 173 ? -14.812 -0.978 -4.969 1.00 95.81 173 GLU A O 1
ATOM 1348 N N . ASN A 1 174 ? -15.991 -0.467 -6.816 1.00 92.38 174 ASN A N 1
ATOM 1349 C CA . ASN A 1 174 ? -14.848 -0.199 -7.703 1.00 92.38 174 ASN A CA 1
ATOM 1350 C C . ASN A 1 174 ? -13.812 -1.344 -7.797 1.00 92.38 174 ASN A C 1
ATOM 1352 O O . ASN A 1 174 ? -12.631 -1.102 -8.047 1.00 92.38 174 ASN A O 1
ATOM 1356 N N . PHE A 1 175 ? -14.216 -2.599 -7.577 1.00 91.88 175 PHE A N 1
ATOM 1357 C CA . PHE A 1 175 ? -13.300 -3.749 -7.554 1.00 91.88 175 PHE A CA 1
ATOM 1358 C C . PHE A 1 175 ? -12.665 -4.053 -8.913 1.00 91.88 175 PHE A C 1
ATOM 1360 O O . PHE A 1 175 ? -11.562 -4.584 -8.976 1.00 91.88 175 PHE A O 1
ATOM 1367 N N . GLU A 1 176 ? -13.311 -3.658 -10.004 1.00 90.31 176 GLU A N 1
ATOM 1368 C CA . GLU A 1 176 ? -12.762 -3.717 -11.357 1.00 90.31 176 GLU A CA 1
ATOM 1369 C C . GLU A 1 176 ? -11.516 -2.837 -11.552 1.00 90.31 176 GLU A C 1
ATOM 1371 O O . GLU A 1 176 ? -10.780 -3.022 -12.520 1.00 90.31 176 GLU A O 1
ATOM 1376 N N . ARG A 1 177 ? -11.269 -1.887 -10.639 1.00 89.12 177 ARG A N 1
ATOM 1377 C CA . ARG A 1 177 ? -10.074 -1.032 -10.630 1.00 89.12 177 ARG A CA 1
ATOM 1378 C C . ARG A 1 177 ? -8.930 -1.603 -9.797 1.00 89.12 177 ARG A C 1
ATOM 1380 O O . ARG A 1 177 ? -7.834 -1.050 -9.845 1.00 89.12 177 ARG A O 1
ATOM 1387 N N . LEU A 1 178 ? -9.159 -2.681 -9.042 1.00 88.44 178 LEU A N 1
ATOM 1388 C CA . LEU A 1 178 ? -8.107 -3.340 -8.278 1.00 88.44 178 LEU A CA 1
ATOM 1389 C C . LEU A 1 178 ? -7.188 -4.098 -9.239 1.00 88.44 178 LEU A C 1
ATOM 1391 O O . LEU A 1 178 ? -7.540 -5.154 -9.765 1.00 88.44 178 LEU A O 1
ATOM 1395 N N . ILE A 1 179 ? -5.998 -3.549 -9.469 1.00 82.12 179 ILE A N 1
ATOM 1396 C CA . ILE A 1 179 ? -4.958 -4.202 -10.261 1.00 82.12 179 ILE A CA 1
ATOM 1397 C C . ILE A 1 179 ? -4.113 -5.031 -9.300 1.00 82.12 179 ILE A C 1
ATOM 1399 O O . ILE A 1 179 ? -3.248 -4.496 -8.615 1.00 82.12 179 ILE A O 1
ATOM 1403 N N . VAL A 1 180 ? -4.397 -6.331 -9.244 1.00 79.62 180 VAL A N 1
ATOM 1404 C CA . VAL A 1 180 ? -3.608 -7.283 -8.458 1.00 79.62 180 VAL A CA 1
ATOM 1405 C C . VAL A 1 180 ? -2.366 -7.690 -9.254 1.00 79.62 180 VAL A C 1
ATOM 1407 O O . VAL A 1 180 ? -2.469 -8.042 -10.432 1.00 79.62 180 VAL A O 1
ATOM 1410 N N . GLY A 1 181 ? -1.199 -7.668 -8.618 1.00 76.94 181 GLY A N 1
ATOM 1411 C CA . GLY A 1 181 ? 0.092 -7.919 -9.245 1.00 76.94 181 GLY A CA 1
ATOM 1412 C C . GLY A 1 181 ? 0.854 -6.636 -9.599 1.00 76.94 181 GLY A C 1
ATOM 1413 O O . GLY A 1 181 ? 0.277 -5.569 -9.794 1.00 76.94 181 GLY A O 1
ATOM 1414 N N . ASP A 1 182 ? 2.166 -6.762 -9.792 1.00 77.44 182 ASP A N 1
ATOM 1415 C CA . ASP A 1 182 ? 2.977 -5.741 -10.456 1.00 77.44 182 ASP A CA 1
ATOM 1416 C C . ASP A 1 182 ? 3.510 -6.324 -11.770 1.00 77.44 182 ASP A C 1
ATOM 1418 O O . ASP A 1 182 ? 4.341 -7.239 -11.791 1.00 77.44 182 ASP A O 1
ATOM 1422 N N . ARG A 1 183 ? 3.009 -5.788 -12.893 1.00 68.88 183 ARG A N 1
ATOM 1423 C CA . ARG A 1 183 ? 3.375 -6.238 -14.248 1.00 68.88 183 ARG A CA 1
ATOM 1424 C C . ARG A 1 183 ? 4.877 -6.150 -14.527 1.00 68.88 183 ARG A C 1
ATOM 1426 O O . ARG A 1 183 ? 5.381 -6.889 -15.367 1.00 68.88 183 ARG A O 1
ATOM 1433 N N . TYR A 1 184 ? 5.573 -5.222 -13.878 1.00 80.81 184 TYR A N 1
ATOM 1434 C CA . TYR A 1 184 ? 7.002 -5.014 -14.049 1.00 80.81 184 TYR A CA 1
ATOM 1435 C C . TYR A 1 184 ? 7.792 -5.884 -13.085 1.00 80.81 184 TYR A C 1
ATOM 1437 O O . TYR A 1 184 ? 8.746 -6.517 -13.524 1.00 80.81 184 TYR A O 1
ATOM 1445 N N . LEU A 1 185 ? 7.378 -5.993 -11.820 1.00 85.06 185 LEU A N 1
ATOM 1446 C CA . LEU A 1 185 ? 8.052 -6.858 -10.853 1.00 85.06 185 LEU A CA 1
ATOM 1447 C C . LEU A 1 185 ? 7.993 -8.327 -11.277 1.00 85.06 185 LEU A C 1
ATOM 1449 O O . LEU A 1 185 ? 9.006 -9.018 -11.216 1.00 85.06 185 LEU A O 1
ATOM 1453 N N . ALA A 1 186 ? 6.848 -8.783 -11.794 1.00 81.31 186 ALA A N 1
ATOM 1454 C CA . ALA A 1 186 ? 6.714 -10.127 -12.347 1.00 81.31 186 ALA A CA 1
ATOM 1455 C C . ALA A 1 186 ? 7.703 -10.375 -13.502 1.00 81.31 186 ALA A C 1
ATOM 1457 O O . ALA A 1 186 ? 8.341 -11.426 -13.547 1.00 81.31 186 ALA A O 1
ATOM 1458 N N . ALA A 1 187 ? 7.879 -9.399 -14.400 1.00 82.62 187 ALA A N 1
ATOM 1459 C CA . ALA A 1 187 ? 8.855 -9.477 -15.487 1.00 82.62 187 ALA A CA 1
ATOM 1460 C C . ALA A 1 187 ? 10.306 -9.420 -14.974 1.00 82.62 187 ALA A C 1
ATOM 1462 O O . ALA A 1 187 ? 11.157 -10.169 -15.448 1.00 82.62 187 ALA A O 1
ATOM 1463 N N . PHE A 1 188 ? 10.594 -8.580 -13.974 1.00 88.19 188 PHE A N 1
ATOM 1464 C CA . PHE A 1 188 ? 11.918 -8.473 -13.361 1.00 88.19 188 PHE A CA 1
ATOM 1465 C C . PHE A 1 188 ? 12.325 -9.745 -12.616 1.00 88.19 188 PHE A C 1
ATOM 1467 O O . PHE A 1 188 ? 13.476 -10.165 -12.710 1.00 88.19 188 PHE A O 1
ATOM 1474 N N . ASN A 1 189 ? 11.389 -10.388 -11.917 1.00 87.12 189 ASN A N 1
ATOM 1475 C CA . ASN A 1 189 ? 11.629 -11.654 -11.226 1.00 87.12 189 ASN A CA 1
ATOM 1476 C C . ASN A 1 189 ? 12.039 -12.770 -12.199 1.00 87.12 189 ASN A C 1
ATOM 1478 O O . ASN A 1 189 ? 12.897 -13.585 -11.864 1.00 87.12 189 ASN A O 1
ATOM 1482 N N . GLN A 1 190 ? 11.496 -12.747 -13.421 1.00 86.00 190 GLN A N 1
ATOM 1483 C CA . GLN A 1 190 ? 11.795 -13.705 -14.490 1.00 86.00 190 GLN A CA 1
ATOM 1484 C C . GLN A 1 190 ? 13.114 -13.425 -15.233 1.00 86.00 190 GLN A C 1
ATOM 1486 O O . GLN A 1 190 ? 13.490 -14.201 -16.115 1.00 86.00 190 GLN A O 1
ATOM 1491 N N . LEU A 1 191 ? 13.832 -12.338 -14.914 1.00 86.81 191 LEU A N 1
ATOM 1492 C CA . LEU A 1 191 ? 15.107 -12.036 -15.565 1.00 86.81 191 LEU A CA 1
ATOM 1493 C C . LEU A 1 191 ? 16.157 -13.115 -15.263 1.00 86.81 191 LEU A C 1
ATOM 1495 O O . LEU A 1 191 ? 16.286 -13.559 -14.115 1.00 86.81 191 LEU A O 1
ATOM 1499 N N . PRO A 1 192 ? 16.960 -13.510 -16.268 1.00 86.19 192 PRO A N 1
ATOM 1500 C CA . PRO A 1 192 ? 17.997 -14.504 -16.068 1.00 86.19 192 PRO A CA 1
ATOM 1501 C C . PRO A 1 192 ? 19.096 -13.968 -15.134 1.00 86.19 192 PRO A C 1
ATOM 1503 O O . PRO A 1 192 ? 19.466 -12.792 -15.212 1.00 86.19 192 PRO A O 1
ATOM 1506 N N . PRO A 1 193 ? 19.659 -14.824 -14.266 1.00 85.19 193 PRO A N 1
ATOM 1507 C CA . PRO A 1 193 ? 20.784 -14.459 -13.416 1.00 85.19 193 PRO A CA 1
ATOM 1508 C C . PRO A 1 193 ? 22.055 -14.202 -14.245 1.00 85.19 193 PRO A C 1
ATOM 1510 O O . PRO A 1 193 ? 22.248 -14.829 -15.293 1.00 85.19 193 PRO A O 1
ATOM 1513 N N . PRO A 1 194 ? 22.959 -13.320 -13.778 1.00 86.31 194 PRO A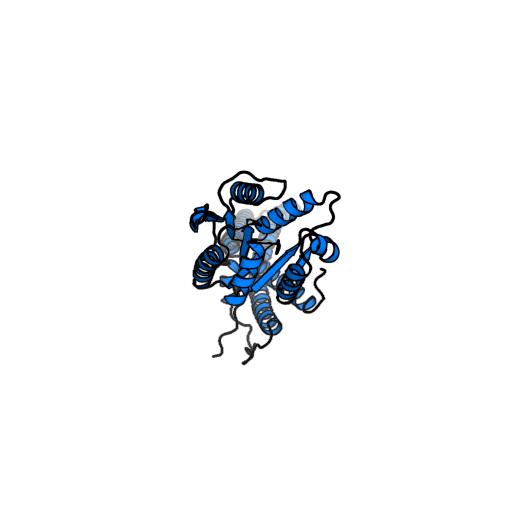 N 1
ATOM 1514 C CA . PRO A 1 194 ? 24.263 -13.157 -14.400 1.00 86.31 194 PRO A CA 1
ATOM 1515 C C . PRO A 1 194 ? 25.084 -14.457 -14.339 1.00 86.31 194 PRO A C 1
ATOM 1517 O O . PRO A 1 194 ? 24.989 -15.203 -13.357 1.00 86.31 194 PRO A O 1
ATOM 1520 N N . PRO A 1 195 ? 25.945 -14.725 -15.341 1.00 85.06 195 PRO A N 1
ATOM 1521 C CA . PRO A 1 195 ? 26.852 -15.867 -15.309 1.00 85.06 195 PRO A CA 1
ATOM 1522 C C . PRO A 1 195 ? 27.711 -15.873 -14.038 1.00 85.06 195 PRO A C 1
ATOM 1524 O O . PRO A 1 195 ? 28.366 -14.881 -13.725 1.00 85.06 195 PRO A O 1
ATOM 1527 N N . GLY A 1 196 ? 27.728 -17.001 -13.325 1.00 81.62 196 GLY A N 1
ATOM 1528 C CA . GLY A 1 196 ? 28.523 -17.174 -12.105 1.00 81.62 196 GLY A CA 1
ATOM 1529 C C . GLY A 1 196 ? 27.867 -16.667 -10.816 1.00 81.62 196 GLY A C 1
ATOM 1530 O O . GLY A 1 196 ? 28.470 -16.825 -9.757 1.00 81.62 196 GLY A O 1
ATOM 1531 N N . LEU A 1 197 ? 26.650 -16.109 -10.869 1.00 81.44 197 LEU A N 1
ATOM 1532 C CA . LEU A 1 197 ? 25.870 -15.863 -9.656 1.00 81.44 197 LEU A CA 1
ATOM 1533 C C . LEU A 1 197 ? 25.408 -17.202 -9.074 1.00 81.44 197 LEU A C 1
ATOM 1535 O O . LEU A 1 197 ? 24.757 -17.993 -9.757 1.00 81.44 197 LEU A O 1
ATOM 1539 N N . ILE A 1 198 ? 25.756 -17.452 -7.816 1.00 74.75 198 ILE A N 1
ATOM 1540 C CA . ILE A 1 198 ? 25.328 -18.632 -7.067 1.00 74.75 198 ILE A CA 1
ATOM 1541 C C . ILE A 1 198 ? 24.201 -18.171 -6.147 1.00 74.75 198 ILE A C 1
ATOM 1543 O O . ILE A 1 198 ? 24.426 -17.282 -5.330 1.00 74.75 198 ILE A O 1
ATOM 1547 N N . ALA A 1 199 ? 23.005 -18.741 -6.311 1.00 69.38 199 ALA A N 1
ATOM 1548 C CA . ALA A 1 199 ? 21.906 -18.514 -5.379 1.00 69.38 199 ALA A CA 1
ATOM 1549 C C . ALA A 1 199 ? 22.322 -19.022 -3.995 1.00 69.38 199 ALA A C 1
ATOM 1551 O O . ALA A 1 199 ? 22.841 -20.136 -3.878 1.00 69.38 199 ALA A O 1
ATOM 1552 N N . HIS A 1 200 ? 22.127 -18.214 -2.960 1.00 69.38 200 HIS A N 1
ATOM 1553 C CA . HIS A 1 200 ? 22.412 -18.659 -1.603 1.00 69.38 200 HIS A CA 1
ATOM 1554 C C . HIS A 1 200 ? 21.387 -19.719 -1.158 1.00 69.38 200 HIS A C 1
ATOM 1556 O O . HIS A 1 200 ? 20.185 -19.487 -1.238 1.00 69.38 200 HIS A O 1
ATOM 1562 N N . ASP A 1 201 ? 21.862 -20.868 -0.654 1.00 59.06 201 ASP A N 1
ATOM 1563 C CA . ASP A 1 201 ? 21.010 -21.997 -0.224 1.00 59.06 201 ASP A CA 1
ATOM 1564 C C . ASP A 1 201 ? 20.069 -21.644 0.944 1.00 59.06 201 ASP A C 1
ATOM 1566 O O . ASP A 1 201 ? 19.059 -22.316 1.146 1.00 59.06 201 ASP A O 1
ATOM 1570 N N . ASN A 1 202 ? 20.386 -20.589 1.705 1.00 59.97 202 ASN A N 1
ATOM 1571 C CA . ASN A 1 202 ? 19.507 -20.040 2.730 1.00 59.97 202 ASN A CA 1
ATOM 1572 C C . ASN A 1 202 ? 19.575 -18.501 2.756 1.00 59.97 202 ASN A C 1
ATOM 1574 O O . ASN A 1 202 ? 20.440 -17.932 3.432 1.00 59.97 202 ASN A O 1
ATOM 1578 N N . PRO A 1 203 ? 18.716 -17.796 2.002 1.00 59.78 203 PRO A N 1
ATOM 1579 C CA . PRO A 1 203 ? 18.661 -16.344 2.021 1.00 59.78 203 PRO A C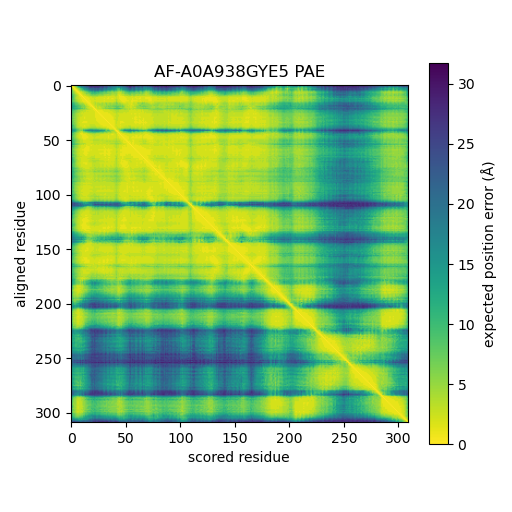A 1
ATOM 1580 C C . PRO A 1 203 ? 17.907 -15.867 3.276 1.00 59.78 203 PRO A C 1
ATOM 1582 O O . PRO A 1 203 ? 16.854 -15.247 3.179 1.00 59.78 203 PRO A O 1
ATOM 1585 N N . ASP A 1 204 ? 18.450 -16.130 4.471 1.00 56.59 204 ASP A N 1
ATOM 1586 C CA . ASP A 1 204 ? 17.844 -15.770 5.771 1.00 56.59 204 ASP A CA 1
ATOM 1587 C C . ASP A 1 204 ? 17.650 -14.253 5.963 1.00 56.59 204 ASP A C 1
ATOM 1589 O O . ASP A 1 204 ? 17.049 -13.811 6.942 1.00 56.59 204 ASP A O 1
ATOM 1593 N N . CYS A 1 205 ? 18.159 -13.418 5.051 1.00 70.25 205 CYS A N 1
ATOM 1594 C CA . CYS A 1 205 ? 17.940 -11.982 5.103 1.00 70.25 205 CYS A CA 1
ATOM 1595 C C . CYS A 1 205 ? 17.405 -11.434 3.777 1.00 70.25 205 CYS A C 1
ATOM 1597 O O . CYS A 1 205 ? 17.979 -11.648 2.706 1.00 70.25 205 CYS A O 1
ATOM 1599 N N . GLY A 1 206 ? 16.342 -10.624 3.862 1.00 79.31 206 GLY A N 1
ATOM 1600 C CA . GLY A 1 206 ? 15.784 -9.897 2.714 1.00 79.31 206 GLY A CA 1
ATOM 1601 C C . GLY A 1 206 ? 16.818 -9.027 1.988 1.00 79.31 206 GLY A C 1
ATOM 1602 O O . GLY A 1 206 ? 16.676 -8.754 0.799 1.00 79.31 206 GLY A O 1
ATOM 1603 N N . ARG A 1 207 ? 17.919 -8.664 2.664 1.00 85.44 207 ARG A N 1
ATOM 1604 C CA . ARG A 1 207 ? 19.056 -7.965 2.058 1.00 85.44 207 ARG A CA 1
ATOM 1605 C C . ARG A 1 207 ? 19.742 -8.804 0.978 1.00 85.44 207 ARG A C 1
ATOM 1607 O O . ARG A 1 207 ? 20.043 -8.262 -0.079 1.00 85.44 207 ARG A O 1
ATOM 1614 N N . THR A 1 208 ? 19.980 -10.095 1.221 1.00 85.88 208 THR A N 1
ATOM 1615 C CA . THR A 1 208 ? 20.610 -11.002 0.246 1.00 85.88 208 THR A CA 1
ATOM 1616 C C . THR A 1 208 ? 19.709 -11.199 -0.965 1.00 85.88 208 THR A C 1
ATOM 1618 O O . THR A 1 208 ? 20.171 -11.060 -2.094 1.00 85.88 208 THR A O 1
ATOM 1621 N N . ILE A 1 209 ? 18.408 -11.409 -0.738 1.00 86.62 209 ILE A N 1
ATOM 1622 C CA . ILE A 1 209 ? 17.414 -11.499 -1.818 1.00 86.62 209 ILE A CA 1
ATOM 1623 C C . ILE A 1 209 ? 17.455 -10.235 -2.683 1.00 86.62 209 ILE A C 1
ATOM 1625 O O . ILE A 1 209 ? 17.530 -10.311 -3.910 1.00 86.62 209 ILE A O 1
ATOM 1629 N N . LEU A 1 210 ? 17.468 -9.061 -2.047 1.00 88.81 210 LEU A N 1
ATOM 1630 C CA . LEU A 1 210 ? 17.521 -7.786 -2.751 1.00 88.81 210 LEU A CA 1
ATOM 1631 C C . LEU A 1 210 ? 18.843 -7.584 -3.513 1.00 88.81 210 LEU A C 1
ATOM 1633 O O . LEU A 1 210 ? 18.829 -7.017 -4.602 1.00 88.81 210 LEU A O 1
ATOM 1637 N N . GLN A 1 211 ? 19.975 -8.062 -2.985 1.00 89.19 211 GLN A N 1
ATOM 1638 C CA . GLN A 1 211 ? 21.273 -8.028 -3.673 1.00 89.19 211 GLN A CA 1
ATOM 1639 C C . GLN A 1 211 ? 21.285 -8.908 -4.925 1.00 89.19 211 GLN A C 1
ATOM 1641 O O . GLN A 1 211 ? 21.736 -8.464 -5.982 1.00 89.19 211 GLN A O 1
ATOM 1646 N N . GLU A 1 212 ? 20.772 -10.135 -4.832 1.00 88.12 212 GLU A N 1
ATOM 1647 C CA . GLU A 1 212 ? 20.661 -11.037 -5.981 1.00 88.12 212 GLU A CA 1
ATOM 1648 C C . GLU A 1 212 ? 19.710 -10.469 -7.042 1.00 88.12 212 GLU A C 1
ATOM 1650 O O . GLU A 1 212 ? 20.023 -10.470 -8.236 1.00 88.12 212 GLU A O 1
ATOM 1655 N N . PHE A 1 213 ? 18.578 -9.909 -6.610 1.00 90.12 213 PHE A N 1
ATOM 1656 C CA . PHE A 1 213 ? 17.632 -9.230 -7.488 1.00 90.12 213 PHE A CA 1
ATOM 1657 C C . PHE A 1 213 ? 18.253 -8.000 -8.172 1.00 90.12 213 PHE A C 1
ATOM 1659 O O . PHE A 1 213 ? 18.140 -7.852 -9.391 1.00 90.12 213 PHE A O 1
ATOM 1666 N N . GLN A 1 214 ? 18.986 -7.155 -7.434 1.00 91.94 214 GLN A N 1
ATOM 1667 C CA . GLN A 1 214 ? 19.737 -6.039 -8.017 1.00 91.94 214 GLN A CA 1
ATOM 1668 C C . GLN A 1 214 ? 20.744 -6.550 -9.060 1.00 91.94 214 GLN A C 1
ATOM 1670 O O . GLN A 1 214 ? 20.840 -5.974 -10.142 1.00 91.94 214 GLN A O 1
ATOM 1675 N N . ALA A 1 215 ? 21.476 -7.631 -8.775 1.00 90.25 215 ALA A N 1
ATOM 1676 C CA . ALA A 1 215 ? 22.467 -8.181 -9.699 1.00 90.25 215 ALA A CA 1
ATOM 1677 C C . ALA A 1 215 ? 21.839 -8.644 -11.026 1.00 90.25 215 ALA A C 1
ATOM 1679 O O . ALA A 1 215 ? 22.402 -8.376 -12.092 1.00 90.25 215 ALA A O 1
ATOM 1680 N N . LYS A 1 216 ? 20.654 -9.277 -10.983 1.00 90.62 216 LYS A N 1
ATOM 1681 C CA . LYS A 1 216 ? 19.860 -9.615 -12.181 1.00 90.62 216 LYS A CA 1
ATOM 1682 C C . LYS A 1 216 ? 19.522 -8.364 -12.998 1.00 90.62 216 LYS A C 1
ATOM 1684 O O . LYS A 1 216 ? 19.764 -8.330 -14.206 1.00 90.62 216 LYS A O 1
ATOM 1689 N N . LEU A 1 217 ? 19.012 -7.322 -12.340 1.00 90.94 217 LEU A N 1
ATOM 1690 C CA . LEU A 1 217 ? 18.628 -6.062 -12.984 1.00 90.94 217 LEU A CA 1
ATOM 1691 C C . LEU A 1 217 ? 19.820 -5.321 -13.596 1.00 90.94 217 LEU A C 1
ATOM 1693 O O . LEU A 1 217 ? 19.739 -4.862 -14.737 1.00 90.94 217 LEU A O 1
ATOM 1697 N N . ASP A 1 218 ? 20.931 -5.219 -12.863 1.00 89.94 218 ASP A N 1
ATOM 1698 C CA . ASP A 1 218 ? 22.160 -4.583 -13.340 1.00 89.94 218 ASP A CA 1
ATOM 1699 C C . ASP A 1 218 ? 22.729 -5.343 -14.548 1.00 89.94 218 ASP A C 1
ATOM 1701 O O . ASP A 1 218 ? 23.114 -4.722 -15.543 1.00 89.94 218 ASP A O 1
ATOM 1705 N N . HIS A 1 219 ? 22.716 -6.681 -14.519 1.00 88.94 219 HIS A N 1
ATOM 1706 C CA . HIS A 1 219 ? 23.141 -7.498 -15.654 1.00 88.94 219 HIS A CA 1
ATOM 1707 C C . HIS A 1 219 ? 22.254 -7.281 -16.886 1.00 88.94 219 HIS A C 1
ATOM 1709 O O . HIS A 1 219 ? 22.770 -6.975 -17.964 1.00 88.94 219 HIS A O 1
ATOM 1715 N N . ALA A 1 220 ? 20.929 -7.362 -16.728 1.00 87.44 220 ALA A N 1
ATOM 1716 C CA . ALA A 1 220 ? 19.979 -7.115 -17.810 1.00 87.44 220 ALA A CA 1
ATOM 1717 C C . ALA A 1 220 ? 20.152 -5.701 -18.396 1.00 87.44 220 ALA A C 1
ATOM 1719 O O . ALA A 1 220 ? 20.256 -5.528 -19.614 1.00 87.44 220 ALA A O 1
ATOM 1720 N N . ALA A 1 221 ? 20.285 -4.679 -17.545 1.00 85.94 221 ALA A N 1
ATOM 1721 C CA . ALA A 1 221 ? 20.517 -3.307 -17.984 1.00 85.94 221 ALA A CA 1
ATOM 1722 C C . ALA A 1 221 ? 21.806 -3.170 -18.816 1.00 85.94 221 ALA A C 1
ATOM 1724 O O . ALA A 1 221 ? 21.809 -2.470 -19.832 1.00 85.94 221 ALA A O 1
ATOM 1725 N N . VAL A 1 222 ? 22.891 -3.850 -18.428 1.00 83.25 222 VAL A N 1
ATOM 1726 C CA . VAL A 1 222 ? 24.173 -3.827 -19.154 1.00 83.25 222 VAL A CA 1
ATOM 1727 C C . VAL A 1 222 ? 24.106 -4.588 -20.477 1.00 83.25 222 VAL A C 1
ATOM 1729 O O . VAL A 1 222 ? 24.652 -4.103 -21.465 1.00 83.25 222 VAL A O 1
ATOM 1732 N N . VAL A 1 223 ? 23.442 -5.744 -20.530 1.00 79.62 223 VAL A N 1
ATOM 1733 C CA . VAL A 1 223 ? 23.324 -6.551 -21.759 1.00 79.62 223 VAL A CA 1
ATOM 1734 C C . VAL A 1 223 ? 22.493 -5.827 -22.821 1.00 79.62 223 VAL A C 1
ATOM 1736 O O . VAL A 1 223 ? 22.852 -5.835 -24.002 1.00 79.62 223 VAL A O 1
ATOM 1739 N N . HIS A 1 224 ? 21.419 -5.146 -22.415 1.00 71.44 224 HIS A N 1
ATOM 1740 C CA . HIS A 1 224 ? 20.502 -4.488 -23.347 1.00 71.44 224 HIS A CA 1
ATOM 1741 C C . HIS A 1 224 ? 20.938 -3.060 -23.748 1.00 71.44 224 HIS A C 1
ATOM 1743 O O . HIS A 1 224 ? 20.672 -2.634 -24.873 1.00 71.44 224 HIS A O 1
ATOM 1749 N N . ALA A 1 225 ? 21.701 -2.338 -22.913 1.00 68.75 225 ALA A N 1
ATOM 1750 C CA . ALA A 1 225 ? 22.164 -0.971 -23.204 1.00 68.75 225 ALA A CA 1
ATOM 1751 C C . ALA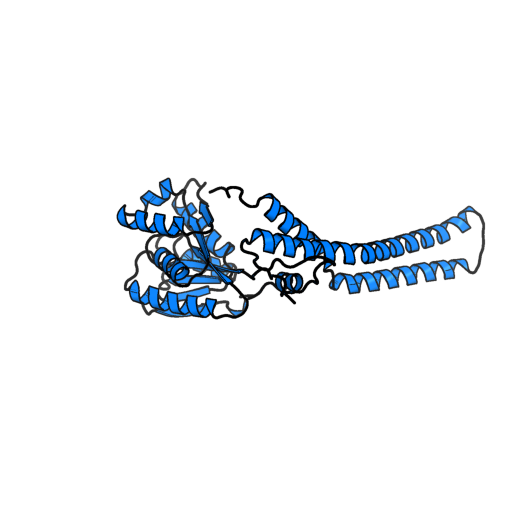 A 1 225 ? 23.021 -0.774 -24.488 1.00 68.75 225 ALA A C 1
ATOM 1753 O O . ALA A 1 225 ? 22.831 0.235 -25.180 1.00 68.75 225 ALA A O 1
ATOM 1754 N N . PRO A 1 226 ? 23.998 -1.639 -24.840 1.00 61.19 226 PRO A N 1
ATOM 1755 C CA . PRO A 1 226 ? 24.891 -1.387 -25.973 1.00 61.19 226 PRO A CA 1
ATOM 1756 C C . PRO A 1 226 ? 24.223 -1.565 -27.341 1.00 61.19 226 PRO A C 1
ATOM 1758 O O . PRO A 1 226 ? 24.646 -0.908 -28.295 1.00 61.19 226 PRO A O 1
ATOM 1761 N N . HIS A 1 227 ? 23.189 -2.403 -27.465 1.00 66.12 227 HIS A N 1
ATOM 1762 C CA . HIS A 1 227 ? 22.490 -2.591 -28.741 1.00 66.12 227 HIS A CA 1
ATOM 1763 C C . HIS A 1 227 ? 21.738 -1.311 -29.144 1.00 66.12 227 HIS A C 1
ATOM 1765 O O . HIS A 1 227 ? 21.866 -0.842 -30.275 1.00 66.12 227 HIS A O 1
ATOM 1771 N N . ASP A 1 228 ? 21.056 -0.676 -28.191 1.00 65.38 228 ASP A N 1
ATOM 1772 C CA . ASP A 1 228 ? 20.244 0.517 -28.448 1.00 65.38 228 ASP A CA 1
ATOM 1773 C C . ASP A 1 228 ? 21.098 1.765 -28.699 1.00 65.38 228 ASP A C 1
ATOM 1775 O O . ASP A 1 228 ? 20.793 2.570 -29.584 1.00 65.38 228 ASP A O 1
ATOM 1779 N N . ARG A 1 229 ? 22.226 1.905 -27.988 1.00 74.25 229 ARG A N 1
ATOM 1780 C CA . ARG A 1 229 ? 23.184 3.001 -28.218 1.00 74.25 229 ARG A CA 1
ATOM 1781 C C . ARG A 1 229 ? 23.827 2.924 -29.601 1.00 74.25 229 ARG A C 1
ATOM 1783 O O . ARG A 1 229 ? 23.990 3.956 -30.249 1.00 74.25 229 ARG A O 1
ATOM 1790 N N . ARG A 1 230 ? 24.165 1.717 -30.073 1.00 75.69 230 ARG A N 1
ATOM 1791 C CA . ARG A 1 230 ? 24.723 1.513 -31.421 1.00 75.69 230 ARG A CA 1
ATOM 1792 C C . ARG A 1 230 ? 23.711 1.852 -32.510 1.00 75.69 230 ARG A C 1
ATOM 1794 O O . ARG A 1 230 ? 24.087 2.510 -33.472 1.00 75.69 230 ARG A O 1
ATOM 1801 N N . LEU A 1 231 ? 22.445 1.463 -32.352 1.00 77.94 231 LEU A N 1
ATOM 1802 C CA . LEU A 1 231 ? 21.400 1.795 -33.324 1.00 77.94 231 LEU A CA 1
ATOM 1803 C C . LEU A 1 231 ? 21.123 3.305 -33.370 1.00 77.94 231 LEU A C 1
ATOM 1805 O O . LEU A 1 231 ? 21.037 3.873 -34.456 1.00 77.94 231 LEU A O 1
ATOM 1809 N N . LEU A 1 232 ? 21.061 3.977 -32.213 1.00 80.75 232 LEU A N 1
ATOM 1810 C CA . LEU A 1 232 ? 20.909 5.435 -32.157 1.00 80.75 232 LEU A CA 1
ATOM 1811 C C . LEU A 1 232 ? 22.111 6.148 -32.801 1.00 80.75 232 LEU A C 1
ATOM 1813 O O . LEU A 1 232 ? 21.936 7.063 -33.605 1.00 80.75 232 LEU A O 1
ATOM 1817 N N . GLY A 1 233 ? 23.328 5.687 -32.494 1.00 85.19 233 GLY A N 1
ATOM 1818 C CA . GLY A 1 233 ? 24.560 6.182 -33.106 1.00 85.19 233 GLY A CA 1
ATOM 1819 C C . GLY A 1 233 ? 24.608 5.953 -34.619 1.00 85.19 233 GLY A C 1
ATOM 1820 O O . GLY A 1 233 ? 25.050 6.837 -35.344 1.00 85.19 233 GLY A O 1
ATOM 1821 N N . ALA A 1 234 ? 24.097 4.820 -35.112 1.00 86.25 234 ALA A N 1
ATOM 1822 C CA . ALA A 1 234 ? 24.006 4.528 -36.541 1.00 86.25 234 ALA A CA 1
ATOM 1823 C C . ALA A 1 234 ? 23.033 5.472 -37.261 1.00 86.25 234 ALA A C 1
ATOM 1825 O O . ALA A 1 234 ? 23.372 5.986 -38.323 1.00 86.25 234 ALA A O 1
ATOM 1826 N N . VAL A 1 235 ? 21.863 5.761 -36.672 1.00 87.81 235 VAL A N 1
ATOM 1827 C CA . VAL A 1 235 ? 20.917 6.752 -37.222 1.00 87.81 235 VAL A CA 1
ATOM 1828 C C . VAL A 1 235 ? 21.576 8.126 -37.308 1.00 87.81 235 VAL A C 1
ATOM 1830 O O . VAL A 1 235 ? 21.561 8.744 -38.369 1.00 87.81 235 VAL A O 1
ATOM 1833 N N . ILE A 1 236 ? 22.201 8.588 -36.221 1.00 89.75 236 ILE A N 1
ATOM 1834 C CA . ILE A 1 236 ? 22.893 9.885 -36.189 1.00 89.75 236 ILE A CA 1
ATOM 1835 C C . ILE A 1 236 ? 24.026 9.916 -37.222 1.00 89.75 236 ILE A C 1
ATOM 1837 O O . ILE A 1 236 ? 24.120 10.864 -37.997 1.00 89.75 236 ILE A O 1
ATOM 1841 N N . GLY A 1 237 ? 24.848 8.866 -37.287 1.00 92.00 237 GLY A N 1
ATOM 1842 C CA . GLY A 1 237 ? 25.944 8.751 -38.247 1.00 92.00 237 GLY A CA 1
ATOM 1843 C C . GLY A 1 237 ? 25.469 8.795 -39.700 1.00 92.00 237 GLY A C 1
ATOM 1844 O O . GLY A 1 237 ? 26.041 9.527 -40.505 1.00 92.00 237 GLY A O 1
ATOM 1845 N N . LEU A 1 238 ? 24.388 8.081 -40.030 1.00 91.44 238 LEU A N 1
ATOM 1846 C CA . LEU A 1 238 ? 23.783 8.098 -41.366 1.00 91.44 238 LEU A CA 1
ATOM 1847 C C . LEU A 1 238 ? 23.219 9.478 -41.730 1.00 91.44 238 LEU A C 1
ATOM 1849 O O . LEU A 1 238 ? 23.363 9.910 -42.873 1.00 91.44 238 LEU A O 1
ATOM 1853 N N . LEU A 1 239 ? 22.619 10.190 -40.772 1.00 90.69 239 LEU A N 1
ATOM 1854 C CA . LEU A 1 239 ? 22.115 11.551 -40.984 1.00 90.69 239 LEU A CA 1
ATOM 1855 C C . LEU A 1 239 ? 23.254 12.558 -41.201 1.00 90.69 239 LEU A C 1
ATOM 1857 O O . LEU A 1 239 ? 23.184 13.385 -42.113 1.00 90.69 239 LEU A O 1
ATOM 1861 N N . VAL A 1 240 ? 24.323 12.471 -40.405 1.00 92.81 240 VAL A N 1
ATOM 1862 C CA . VAL A 1 240 ? 25.529 13.297 -40.575 1.00 92.81 240 VAL A CA 1
ATOM 1863 C C . VAL A 1 240 ? 26.178 13.027 -41.934 1.00 92.81 240 VAL A C 1
ATOM 1865 O O . VAL A 1 240 ? 26.492 13.974 -42.654 1.00 92.81 240 VAL A O 1
ATOM 1868 N N . LEU A 1 241 ? 26.305 11.757 -42.335 1.00 90.56 241 LEU A N 1
ATOM 1869 C CA . LEU A 1 241 ? 26.837 11.371 -43.644 1.00 90.56 241 LEU A CA 1
ATOM 1870 C C . LEU A 1 241 ? 25.976 11.910 -44.794 1.00 90.56 241 LEU A C 1
ATOM 1872 O O . LEU A 1 241 ? 26.511 12.498 -45.731 1.00 90.56 241 LEU A O 1
ATOM 1876 N N . ALA A 1 242 ? 24.649 11.772 -44.711 1.00 88.31 242 ALA A N 1
ATOM 1877 C CA . ALA A 1 242 ? 23.729 12.309 -45.714 1.00 88.31 242 ALA A CA 1
ATOM 1878 C C . ALA A 1 242 ? 23.856 13.837 -45.853 1.00 88.31 242 ALA A C 1
ATOM 1880 O O . ALA A 1 242 ? 23.816 14.368 -46.964 1.00 88.31 242 ALA A O 1
ATOM 1881 N N . THR A 1 243 ? 24.058 14.538 -44.734 1.00 87.19 243 THR A N 1
ATOM 1882 C CA . THR A 1 243 ? 24.245 15.996 -44.701 1.00 87.19 243 THR A CA 1
ATOM 1883 C C . THR A 1 243 ? 25.587 16.400 -45.319 1.00 87.19 243 THR A C 1
ATOM 1885 O O . THR A 1 243 ? 25.639 17.313 -46.143 1.00 87.19 243 THR A O 1
ATOM 1888 N N . ALA A 1 244 ? 26.668 15.688 -44.988 1.00 85.69 244 ALA A N 1
ATOM 1889 C CA . ALA A 1 244 ? 27.997 15.923 -45.548 1.00 85.69 244 ALA A CA 1
ATOM 1890 C C . ALA A 1 244 ? 28.032 15.685 -47.066 1.00 85.69 244 ALA A C 1
ATOM 1892 O O . ALA A 1 244 ? 28.578 16.505 -47.806 1.00 85.69 244 ALA A O 1
ATOM 1893 N N . LEU A 1 245 ? 27.388 14.610 -47.536 1.00 83.94 245 LEU A N 1
ATOM 1894 C CA . LEU A 1 245 ? 27.257 14.307 -48.961 1.00 83.94 245 LEU A CA 1
ATOM 1895 C C . LEU A 1 245 ? 26.469 15.389 -49.700 1.00 83.94 245 LEU A C 1
ATOM 1897 O O . LEU A 1 245 ? 26.836 15.729 -50.814 1.00 83.94 245 LEU A O 1
ATOM 1901 N N . ALA A 1 246 ? 25.448 15.994 -49.091 1.00 80.56 246 ALA A N 1
ATOM 1902 C CA . ALA A 1 246 ? 24.735 17.111 -49.708 1.00 80.56 246 ALA A CA 1
ATOM 1903 C C . ALA A 1 246 ? 25.580 18.405 -49.775 1.00 80.56 246 ALA A C 1
ATOM 1905 O O . ALA A 1 246 ? 25.433 19.193 -50.712 1.00 80.56 246 ALA A O 1
ATOM 1906 N N . GLY A 1 247 ? 26.437 18.660 -48.782 1.00 79.75 247 GLY A N 1
ATOM 1907 C CA . GLY A 1 247 ? 27.213 19.902 -48.671 1.00 79.75 247 GLY A CA 1
ATOM 1908 C C . GLY A 1 247 ? 28.511 19.920 -49.485 1.00 79.75 247 GLY A C 1
ATOM 1909 O O . GLY A 1 247 ? 28.749 20.860 -50.242 1.00 79.75 247 GLY A O 1
ATOM 1910 N N . ALA A 1 248 ? 29.336 18.877 -49.360 1.00 77.56 248 ALA A N 1
ATOM 1911 C CA . ALA A 1 248 ? 30.700 18.850 -49.898 1.00 77.56 248 ALA A CA 1
ATOM 1912 C C . ALA A 1 248 ? 30.807 19.017 -51.435 1.00 77.56 248 ALA A C 1
ATOM 1914 O O . ALA A 1 248 ? 31.673 19.755 -51.904 1.00 77.56 248 ALA A O 1
ATOM 1915 N N . PRO A 1 249 ? 29.940 18.414 -52.265 1.00 79.94 249 PRO A N 1
ATOM 1916 C CA . PRO A 1 249 ? 30.049 18.545 -53.718 1.00 79.94 249 PRO A CA 1
ATOM 1917 C C . PRO A 1 249 ? 29.795 19.976 -54.200 1.00 79.94 249 PRO A C 1
ATOM 1919 O O . PRO A 1 249 ? 30.436 20.426 -55.146 1.00 79.94 249 PRO A O 1
ATOM 1922 N N . ARG A 1 250 ? 28.924 20.722 -53.504 1.00 73.75 250 ARG A N 1
ATOM 1923 C CA . ARG A 1 250 ? 28.625 22.130 -53.811 1.00 73.75 250 ARG A CA 1
ATOM 1924 C C . ARG A 1 250 ? 29.785 23.058 -53.465 1.00 73.75 250 ARG A C 1
ATOM 1926 O O . ARG A 1 250 ? 29.987 24.050 -54.152 1.00 73.75 250 ARG A O 1
ATOM 1933 N N . THR A 1 251 ? 30.548 22.738 -52.420 1.00 79.31 251 THR A N 1
ATOM 1934 C CA . THR A 1 251 ? 31.721 23.522 -52.005 1.00 79.31 251 THR A CA 1
ATOM 1935 C C . THR A 1 251 ? 32.966 23.222 -52.838 1.00 79.31 251 THR A C 1
ATOM 1937 O O . THR A 1 251 ? 33.798 24.105 -53.005 1.00 79.31 251 THR A O 1
ATOM 1940 N N . PHE A 1 252 ? 33.096 22.001 -53.370 1.00 81.31 252 PHE A N 1
ATOM 1941 C CA . PHE A 1 252 ? 34.266 21.561 -54.147 1.00 81.31 252 PHE A CA 1
ATOM 1942 C C . PHE A 1 252 ? 34.017 21.457 -55.663 1.00 81.31 252 PHE A C 1
ATOM 1944 O O . PHE A 1 252 ? 34.919 21.058 -56.393 1.00 81.31 252 PHE A O 1
ATOM 1951 N N . GLY A 1 253 ? 32.820 21.807 -56.149 1.00 74.94 253 GLY A N 1
ATOM 1952 C CA . GLY A 1 253 ? 32.483 21.789 -57.580 1.00 74.94 253 GLY A CA 1
ATOM 1953 C C . GLY A 1 253 ? 32.443 20.386 -58.200 1.00 74.94 253 GLY A C 1
ATOM 1954 O O . GLY A 1 253 ? 32.743 20.225 -59.379 1.00 74.94 253 GLY A O 1
ATOM 1955 N N . LEU A 1 254 ? 32.118 19.360 -57.408 1.00 73.50 254 LEU A N 1
ATOM 1956 C CA . LEU A 1 254 ? 32.067 17.966 -57.855 1.00 73.50 254 LEU A CA 1
ATOM 1957 C C . LEU A 1 254 ? 30.641 17.610 -58.296 1.00 73.50 254 LEU A C 1
ATOM 1959 O O . LEU A 1 254 ? 29.747 17.478 -57.464 1.00 73.50 254 LEU A O 1
ATOM 1963 N N . GLU A 1 255 ? 30.416 17.403 -59.590 1.00 68.25 255 GLU A N 1
ATOM 1964 C CA . GLU A 1 255 ? 29.115 16.970 -60.115 1.00 68.25 255 GLU A CA 1
ATOM 1965 C C . GLU A 1 255 ? 29.112 15.461 -60.388 1.00 68.25 255 GLU A C 1
ATOM 1967 O O . GLU A 1 255 ? 29.427 14.996 -61.481 1.00 68.25 255 GLU A O 1
ATOM 1972 N N . LEU A 1 256 ? 28.761 14.665 -59.371 1.00 77.88 256 LEU A N 1
ATOM 1973 C CA . LEU A 1 256 ? 28.507 13.232 -59.541 1.00 77.88 256 LEU A CA 1
ATOM 1974 C C . LEU A 1 256 ? 27.003 12.958 -59.617 1.00 77.88 256 LEU A C 1
ATOM 1976 O O . LEU A 1 256 ? 26.273 13.154 -58.646 1.00 77.88 256 LEU A O 1
ATOM 1980 N N . ALA A 1 257 ? 26.553 12.396 -60.740 1.00 80.25 257 ALA A N 1
ATOM 1981 C CA . ALA A 1 257 ? 25.151 12.027 -60.965 1.00 80.25 257 ALA A CA 1
ATOM 1982 C C . ALA A 1 257 ? 24.614 10.964 -59.980 1.00 80.25 257 ALA A C 1
ATOM 1984 O O . ALA A 1 257 ? 23.407 10.847 -59.776 1.00 80.25 257 ALA A O 1
ATOM 1985 N N . THR A 1 258 ? 25.494 10.184 -59.347 1.00 82.75 258 THR A N 1
ATOM 1986 C CA . THR A 1 258 ? 25.127 9.129 -58.387 1.00 82.75 258 THR A CA 1
ATOM 1987 C C . THR A 1 258 ? 24.840 9.657 -56.981 1.00 82.75 258 THR A C 1
ATOM 1989 O O . THR A 1 258 ? 24.247 8.958 -56.161 1.00 82.75 258 THR A O 1
ATOM 1992 N N . LEU A 1 259 ? 25.228 10.894 -56.685 1.00 81.94 259 LEU A N 1
ATOM 1993 C CA . LEU A 1 259 ? 25.250 11.431 -55.332 1.00 81.94 259 LEU A CA 1
ATOM 1994 C C . LEU A 1 259 ? 23.857 11.594 -54.674 1.00 81.94 259 LEU A C 1
ATOM 1996 O O . LEU A 1 259 ? 23.723 11.228 -53.503 1.00 81.94 259 LEU A O 1
ATOM 2000 N N . PRO A 1 260 ? 22.792 12.019 -55.389 1.00 84.25 260 PRO A N 1
ATOM 2001 C CA . PRO A 1 260 ? 21.434 12.048 -54.834 1.00 84.25 260 PRO A CA 1
ATOM 2002 C C . PRO A 1 260 ? 20.911 10.658 -54.445 1.00 84.25 260 PRO A C 1
ATOM 2004 O O . PRO A 1 260 ? 20.217 10.513 -53.439 1.00 84.25 260 PRO A O 1
ATOM 2007 N N . TRP A 1 261 ? 21.277 9.619 -55.203 1.00 87.00 261 TRP A N 1
ATOM 2008 C CA . TRP A 1 261 ? 20.882 8.238 -54.913 1.00 87.00 261 TRP A CA 1
ATOM 2009 C C . TRP A 1 261 ? 21.573 7.699 -53.660 1.00 87.00 261 TRP A C 1
ATOM 2011 O O . TRP A 1 261 ? 20.938 7.033 -52.840 1.00 87.00 261 TRP A O 1
ATOM 2021 N N . VAL A 1 262 ? 22.850 8.039 -53.462 1.00 86.50 262 VAL A N 1
ATOM 2022 C CA . VAL A 1 262 ? 23.591 7.699 -52.236 1.00 86.50 262 VAL A CA 1
ATOM 2023 C C . VAL A 1 262 ? 22.967 8.399 -51.023 1.00 86.50 262 VAL A C 1
ATOM 2025 O O . VAL A 1 262 ? 22.747 7.766 -49.990 1.00 86.50 262 VAL A O 1
ATOM 2028 N N . GLN A 1 263 ? 22.608 9.680 -51.157 1.00 86.44 263 GLN A N 1
ATOM 2029 C CA . GLN A 1 263 ? 21.936 10.440 -50.102 1.00 86.44 263 GLN A CA 1
ATOM 2030 C C . GLN A 1 263 ? 20.570 9.834 -49.741 1.00 86.44 263 GLN A C 1
ATOM 2032 O O . GLN A 1 263 ? 20.290 9.608 -48.563 1.00 86.44 263 GLN A O 1
ATOM 2037 N N . LEU A 1 264 ? 19.739 9.523 -50.741 1.00 88.56 264 LEU A N 1
ATOM 2038 C CA . LEU A 1 264 ? 18.435 8.891 -50.535 1.00 88.56 264 LEU A CA 1
ATOM 2039 C C . LEU A 1 264 ? 18.577 7.536 -49.829 1.00 88.56 264 LEU A C 1
ATOM 2041 O O . LEU A 1 264 ? 17.844 7.254 -48.883 1.00 88.56 264 LEU A O 1
ATOM 2045 N N . THR A 1 265 ? 19.562 6.731 -50.232 1.00 90.81 265 THR A N 1
ATOM 2046 C CA . THR A 1 265 ? 19.846 5.430 -49.609 1.00 90.81 265 THR A CA 1
ATOM 2047 C C . THR A 1 265 ? 20.241 5.581 -48.137 1.00 90.81 265 THR A C 1
ATOM 2049 O O . THR A 1 265 ? 19.746 4.831 -47.293 1.00 90.81 265 THR A O 1
ATOM 2052 N N . CYS A 1 266 ? 21.064 6.581 -47.793 1.00 89.12 266 CYS A N 1
ATOM 2053 C CA . CYS A 1 266 ? 21.423 6.868 -46.399 1.00 89.12 266 CYS A CA 1
ATOM 2054 C C . CYS A 1 266 ? 20.192 7.248 -45.563 1.00 89.12 266 CYS A C 1
ATOM 2056 O O . CYS A 1 266 ? 20.025 6.740 -44.455 1.00 89.12 266 CYS A O 1
ATOM 2058 N N . LEU A 1 267 ? 19.308 8.097 -46.100 1.00 90.81 267 LEU A N 1
ATOM 2059 C CA . LEU A 1 267 ? 18.092 8.540 -45.409 1.00 90.81 267 LEU A CA 1
ATOM 2060 C C . LEU A 1 267 ? 17.085 7.401 -45.210 1.00 90.81 267 LEU A C 1
ATOM 2062 O O . LEU A 1 267 ? 16.545 7.252 -44.115 1.00 90.81 267 LEU A O 1
ATOM 2066 N N . LEU A 1 268 ? 16.865 6.567 -46.231 1.00 93.38 268 LEU A N 1
ATOM 2067 C CA . LEU A 1 268 ? 15.997 5.390 -46.129 1.00 93.38 268 LEU A CA 1
ATOM 2068 C C . LEU A 1 268 ? 16.544 4.372 -45.123 1.00 93.38 268 LEU A C 1
ATOM 2070 O O . LEU A 1 268 ? 15.782 3.826 -44.327 1.00 93.38 268 LEU A O 1
ATOM 2074 N N . THR A 1 269 ? 17.863 4.166 -45.102 1.00 92.12 269 THR A N 1
ATOM 2075 C CA . THR A 1 269 ? 18.513 3.293 -44.113 1.00 92.12 269 THR A CA 1
ATOM 2076 C C . THR A 1 269 ? 18.364 3.861 -42.701 1.00 92.12 269 THR A C 1
ATOM 2078 O O . THR A 1 269 ? 17.993 3.128 -41.786 1.00 92.12 269 THR A O 1
ATOM 2081 N N . ALA A 1 270 ? 18.572 5.169 -42.511 1.00 90.81 270 ALA A N 1
ATOM 2082 C CA . ALA A 1 270 ? 18.387 5.825 -41.216 1.00 90.81 270 ALA A CA 1
ATOM 2083 C C . ALA A 1 270 ? 16.935 5.712 -40.726 1.00 90.81 270 ALA A C 1
ATOM 2085 O O . ALA A 1 270 ? 16.706 5.402 -39.558 1.00 90.81 270 ALA A O 1
ATOM 2086 N N . LEU A 1 271 ? 15.959 5.900 -41.621 1.00 91.94 271 LEU A N 1
ATOM 2087 C CA . LEU A 1 271 ? 14.538 5.731 -41.323 1.00 91.94 271 LEU A CA 1
ATOM 2088 C C . LEU A 1 271 ? 14.205 4.279 -40.957 1.00 91.94 271 LEU A C 1
ATOM 2090 O O . LEU A 1 271 ? 13.514 4.049 -39.969 1.00 91.94 271 LEU A O 1
ATOM 2094 N N . GLY A 1 272 ? 14.726 3.303 -41.703 1.00 91.50 272 GLY A N 1
ATOM 2095 C CA . GLY A 1 272 ? 14.550 1.881 -41.405 1.00 91.50 272 GLY A CA 1
ATOM 2096 C C . GLY A 1 272 ? 15.101 1.508 -40.028 1.00 91.50 272 GLY A C 1
ATOM 2097 O O . GLY A 1 272 ? 14.394 0.907 -39.221 1.00 91.50 272 GLY A O 1
ATOM 2098 N N . VAL A 1 273 ? 16.325 1.942 -39.708 1.00 87.75 273 VAL A N 1
ATOM 2099 C CA . VAL A 1 273 ? 16.918 1.744 -38.375 1.00 87.75 273 VAL A CA 1
ATOM 2100 C C . VAL A 1 273 ? 16.092 2.456 -37.300 1.00 87.75 273 VAL A C 1
ATOM 2102 O O . VAL A 1 273 ? 15.835 1.868 -36.254 1.00 87.75 273 VAL A O 1
ATOM 2105 N N . ALA A 1 274 ? 15.614 3.678 -37.546 1.00 84.94 274 ALA A N 1
ATOM 2106 C CA . ALA A 1 274 ? 14.776 4.414 -36.601 1.00 84.94 274 ALA A CA 1
ATOM 2107 C C . ALA A 1 274 ? 13.417 3.734 -36.351 1.00 84.94 274 ALA A C 1
ATOM 2109 O O . ALA A 1 274 ? 12.944 3.729 -35.215 1.00 84.94 274 ALA A O 1
ATOM 2110 N N . LEU A 1 275 ? 12.807 3.127 -37.373 1.00 87.31 275 LEU A N 1
ATOM 2111 C CA . LEU A 1 275 ? 11.573 2.346 -37.245 1.00 87.31 275 LEU A CA 1
ATOM 2112 C C . LEU A 1 275 ? 11.805 1.052 -36.457 1.00 87.31 275 LEU A C 1
ATOM 2114 O O . LEU A 1 275 ? 11.016 0.740 -35.567 1.00 87.31 275 LEU A O 1
ATOM 2118 N N . VAL A 1 276 ? 12.913 0.347 -36.711 1.00 84.44 276 VAL A N 1
ATOM 2119 C CA . VAL A 1 276 ? 13.318 -0.827 -35.917 1.00 84.44 276 VAL A CA 1
ATOM 2120 C C . VAL A 1 276 ? 13.567 -0.437 -34.463 1.00 84.44 276 VAL A C 1
ATOM 2122 O O . VAL A 1 276 ? 13.076 -1.111 -33.561 1.00 84.44 276 VAL A O 1
ATOM 2125 N N . VAL A 1 277 ? 14.278 0.670 -34.224 1.00 78.12 277 VAL A N 1
ATOM 2126 C CA . VAL A 1 277 ? 14.476 1.217 -32.878 1.00 78.12 277 VAL A CA 1
ATOM 2127 C C . VAL A 1 277 ? 13.128 1.520 -32.252 1.00 78.12 277 VAL A C 1
ATOM 2129 O O . VAL A 1 277 ? 12.881 1.029 -31.166 1.00 78.12 277 VAL A O 1
ATOM 2132 N N . ARG A 1 278 ? 12.232 2.260 -32.918 1.00 77.75 278 ARG A N 1
ATOM 2133 C CA . ARG A 1 278 ? 10.902 2.608 -32.394 1.00 77.75 278 ARG A CA 1
ATOM 2134 C C . ARG A 1 278 ? 10.084 1.372 -32.021 1.00 77.75 278 ARG A C 1
ATOM 2136 O O . ARG A 1 278 ? 9.500 1.361 -30.945 1.00 77.75 278 ARG A O 1
ATOM 2143 N N . HIS A 1 279 ? 10.075 0.345 -32.862 1.00 74.81 279 HIS A N 1
ATOM 2144 C CA . HIS A 1 279 ? 9.343 -0.886 -32.577 1.00 74.81 279 HIS A CA 1
ATOM 2145 C C . HIS A 1 279 ? 9.962 -1.666 -31.406 1.00 74.81 279 HIS A C 1
ATOM 2147 O O . HIS A 1 279 ? 9.248 -2.159 -30.542 1.00 74.81 279 HIS A O 1
ATOM 2153 N N . ARG A 1 280 ? 11.298 -1.689 -31.294 1.00 68.19 280 ARG A N 1
ATOM 2154 C CA . ARG A 1 280 ? 11.989 -2.237 -30.114 1.00 68.19 280 ARG A CA 1
ATOM 2155 C C . ARG A 1 280 ? 11.867 -1.348 -28.870 1.00 68.19 280 ARG A C 1
ATOM 2157 O O . ARG A 1 280 ? 11.917 -1.861 -27.761 1.00 68.19 280 ARG A O 1
ATOM 2164 N N . ARG A 1 281 ? 11.656 -0.033 -29.017 1.00 59.72 281 ARG A N 1
ATOM 2165 C CA . ARG A 1 281 ? 11.434 0.903 -27.899 1.00 59.72 281 ARG A CA 1
ATOM 2166 C C . ARG A 1 281 ? 10.134 0.611 -27.158 1.00 59.72 281 ARG A C 1
ATOM 2168 O O . ARG A 1 281 ? 10.056 0.854 -25.957 1.00 59.72 281 ARG A O 1
ATOM 2175 N N . GLU A 1 282 ? 9.121 0.105 -27.854 1.00 53.25 282 GLU A N 1
ATOM 2176 C CA . GLU A 1 282 ? 7.888 -0.379 -27.218 1.00 53.25 282 GLU A CA 1
ATOM 2177 C C . GLU A 1 282 ? 8.169 -1.582 -26.296 1.00 53.25 282 GLU A C 1
ATOM 2179 O O . GLU A 1 282 ? 7.446 -1.794 -25.327 1.00 53.25 282 GLU A O 1
ATOM 2184 N N . GLN A 1 283 ? 9.285 -2.285 -26.519 1.00 55.88 283 GLN A N 1
ATOM 2185 C CA . GLN A 1 283 ? 9.797 -3.388 -25.700 1.00 55.88 283 GLN A CA 1
ATOM 2186 C C . GLN A 1 283 ? 10.883 -2.952 -24.693 1.00 55.88 283 GLN A C 1
ATOM 2188 O O . GLN A 1 283 ? 11.631 -3.792 -24.206 1.00 55.88 283 GLN A O 1
ATOM 2193 N N . HIS A 1 284 ? 11.054 -1.652 -24.406 1.00 57.78 284 HIS A N 1
ATOM 2194 C CA . HIS A 1 284 ? 12.167 -1.192 -23.566 1.00 57.78 284 HIS A CA 1
ATOM 2195 C C . HIS A 1 284 ? 12.113 -1.726 -22.126 1.00 57.78 284 HIS A C 1
ATOM 2197 O O . HIS A 1 284 ? 11.474 -1.144 -21.242 1.00 57.78 284 HIS A O 1
ATOM 2203 N N . ASP A 1 285 ? 12.941 -2.735 -21.887 1.00 66.00 285 ASP A N 1
ATOM 2204 C CA . ASP A 1 285 ? 13.255 -3.251 -20.562 1.00 66.00 285 ASP A CA 1
ATOM 2205 C C . ASP A 1 285 ? 14.507 -2.597 -19.969 1.00 66.00 285 ASP A C 1
ATOM 2207 O O . ASP A 1 285 ? 14.590 -2.470 -18.755 1.00 66.00 285 ASP A O 1
ATOM 2211 N N . TRP A 1 286 ? 15.458 -2.086 -20.769 1.00 77.50 286 TRP A N 1
ATOM 2212 C CA . TRP A 1 286 ? 16.749 -1.624 -20.221 1.00 77.50 286 TRP A CA 1
ATOM 2213 C C . TRP A 1 286 ? 16.633 -0.389 -19.315 1.00 77.50 286 TRP A C 1
ATOM 2215 O O . TRP A 1 286 ? 17.265 -0.360 -18.264 1.00 77.50 286 TRP A O 1
ATOM 2225 N N . VAL A 1 287 ? 15.832 0.624 -19.686 1.00 82.62 287 VAL A N 1
ATOM 2226 C CA . VAL A 1 287 ? 15.635 1.831 -18.853 1.00 82.62 287 VAL A CA 1
ATOM 2227 C C . VAL A 1 287 ? 14.947 1.451 -17.549 1.00 82.62 287 VAL A C 1
ATOM 2229 O O . VAL A 1 287 ? 15.330 1.932 -16.489 1.00 82.62 287 VAL A O 1
ATOM 2232 N N . ARG A 1 288 ? 13.954 0.559 -17.629 1.00 86.19 288 ARG A N 1
ATOM 2233 C CA . ARG A 1 288 ? 13.204 0.060 -16.476 1.00 86.19 288 ARG A CA 1
ATOM 2234 C C . ARG A 1 288 ? 14.083 -0.791 -15.564 1.00 86.19 288 ARG A C 1
ATOM 2236 O O . ARG A 1 288 ? 14.111 -0.536 -14.370 1.00 86.19 288 ARG A O 1
ATOM 2243 N N . CYS A 1 289 ? 14.864 -1.712 -16.129 1.00 87.50 289 CYS A N 1
ATOM 2244 C CA . CYS A 1 289 ? 15.856 -2.502 -15.405 1.00 87.50 289 CYS A CA 1
ATOM 2245 C C . CYS A 1 289 ? 16.904 -1.598 -14.761 1.00 87.50 289 CYS A C 1
ATOM 2247 O O . CYS A 1 289 ? 17.260 -1.804 -13.609 1.00 87.50 289 CYS A O 1
ATOM 2249 N N . ARG A 1 290 ? 17.368 -0.559 -15.470 1.00 90.12 290 ARG A N 1
ATOM 2250 C CA . ARG A 1 290 ? 18.332 0.395 -14.923 1.00 90.12 290 ARG A CA 1
ATOM 2251 C C . ARG A 1 290 ? 17.736 1.192 -13.771 1.00 90.12 290 ARG A C 1
ATOM 2253 O O . ARG A 1 290 ? 18.386 1.315 -12.744 1.00 90.12 290 ARG A O 1
ATOM 2260 N N . LEU A 1 291 ? 16.521 1.710 -13.927 1.00 90.88 291 LEU A N 1
ATOM 2261 C CA . LEU A 1 291 ? 15.819 2.429 -12.868 1.00 90.88 291 LEU A CA 1
ATOM 2262 C C . LEU A 1 291 ? 15.596 1.526 -11.650 1.00 90.88 291 LEU A C 1
ATOM 2264 O O . LEU A 1 291 ? 15.930 1.918 -10.539 1.00 90.88 291 LEU A O 1
ATOM 2268 N N . ALA A 1 292 ? 15.104 0.305 -11.859 1.00 90.56 292 ALA A N 1
ATOM 2269 C CA . ALA A 1 292 ? 14.922 -0.674 -10.796 1.00 90.56 292 ALA A CA 1
ATOM 2270 C C . ALA A 1 292 ? 16.256 -1.039 -10.120 1.00 90.56 292 ALA A C 1
ATOM 2272 O O . ALA A 1 292 ? 16.306 -1.151 -8.899 1.00 90.56 292 ALA A O 1
ATOM 2273 N N . ALA A 1 293 ? 17.355 -1.158 -10.873 1.00 91.56 293 ALA A N 1
ATOM 2274 C CA . ALA A 1 293 ? 18.688 -1.390 -10.318 1.00 91.56 293 ALA A CA 1
ATOM 2275 C C . ALA A 1 293 ? 19.178 -0.212 -9.458 1.00 91.56 293 ALA A C 1
ATOM 2277 O O . ALA A 1 293 ? 19.781 -0.425 -8.413 1.00 91.56 293 ALA A O 1
ATOM 2278 N N . GLU A 1 294 ? 18.906 1.034 -9.859 1.00 92.88 294 GLU A N 1
ATOM 2279 C CA . GLU A 1 294 ? 19.222 2.206 -9.031 1.00 92.88 294 GLU A CA 1
ATOM 2280 C C . GLU A 1 294 ? 18.348 2.259 -7.769 1.00 92.88 294 GLU A C 1
ATOM 2282 O O . GLU A 1 294 ? 18.874 2.484 -6.685 1.00 92.88 294 GLU A O 1
ATOM 2287 N N . ILE A 1 295 ? 17.041 1.987 -7.876 1.00 91.56 295 ILE A N 1
ATOM 2288 C CA . ILE A 1 295 ? 16.120 1.956 -6.724 1.00 91.56 295 ILE A CA 1
ATOM 2289 C C . ILE A 1 295 ? 16.568 0.903 -5.706 1.00 91.56 295 ILE A C 1
ATOM 2291 O O . ILE A 1 295 ? 16.691 1.193 -4.517 1.00 91.56 295 ILE A O 1
ATOM 2295 N N . THR A 1 296 ? 16.851 -0.313 -6.172 1.00 91.38 296 THR A N 1
ATOM 2296 C CA . THR A 1 296 ? 17.313 -1.420 -5.322 1.00 91.38 296 THR A CA 1
ATOM 2297 C C . THR A 1 296 ? 18.685 -1.124 -4.715 1.00 91.38 296 THR A C 1
ATOM 2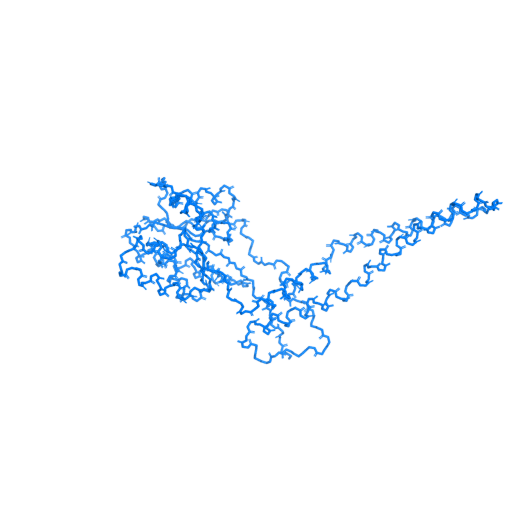299 O O . THR A 1 296 ? 18.895 -1.386 -3.531 1.00 91.38 296 THR A O 1
ATOM 2302 N N . ARG A 1 297 ? 19.594 -0.479 -5.460 1.00 92.44 297 ARG A N 1
ATOM 2303 C CA . ARG A 1 297 ? 20.883 0.000 -4.936 1.00 92.44 297 ARG A CA 1
ATOM 2304 C C . ARG A 1 297 ? 20.714 1.057 -3.849 1.00 92.44 297 ARG A C 1
ATOM 2306 O O . ARG A 1 297 ? 21.388 0.974 -2.825 1.00 92.44 297 ARG A O 1
ATOM 2313 N N . SER A 1 298 ? 19.820 2.027 -4.043 1.00 92.12 298 SER A N 1
ATOM 2314 C CA . SER A 1 298 ? 19.483 3.021 -3.022 1.00 92.12 298 SER A CA 1
ATOM 2315 C C . SER A 1 298 ? 18.911 2.349 -1.775 1.00 92.12 298 SER A C 1
ATOM 2317 O O . SER A 1 298 ? 19.402 2.612 -0.681 1.00 92.12 298 SER A O 1
ATOM 2319 N N . ALA A 1 299 ? 17.965 1.419 -1.935 1.00 88.94 299 ALA A N 1
ATOM 2320 C CA . ALA A 1 299 ? 17.380 0.666 -0.827 1.00 88.94 299 ALA A CA 1
ATOM 2321 C C . ALA A 1 299 ? 18.428 -0.153 -0.048 1.00 88.94 299 ALA A C 1
ATOM 2323 O O . ALA A 1 299 ? 18.399 -0.185 1.181 1.00 88.94 299 ALA A O 1
ATOM 2324 N N . LEU A 1 300 ? 19.391 -0.770 -0.744 1.00 90.06 300 LEU A N 1
ATOM 2325 C CA . LEU A 1 300 ? 20.511 -1.492 -0.130 1.00 90.06 300 LEU A CA 1
ATOM 2326 C C . LEU A 1 300 ? 21.506 -0.572 0.582 1.00 90.06 300 LEU A C 1
ATOM 2328 O O . LEU A 1 300 ? 22.062 -0.962 1.611 1.00 90.06 300 LEU A O 1
ATOM 2332 N N . ALA A 1 301 ? 21.735 0.631 0.052 1.00 89.06 301 ALA A N 1
ATOM 2333 C CA . ALA A 1 301 ? 22.598 1.634 0.671 1.00 89.06 301 ALA A CA 1
ATOM 2334 C C . ALA A 1 301 ? 21.986 2.195 1.962 1.00 89.06 301 ALA A C 1
ATOM 2336 O O . ALA A 1 301 ? 22.710 2.471 2.915 1.00 89.06 301 ALA A O 1
ATOM 2337 N N . THR A 1 302 ? 20.658 2.318 2.013 1.00 87.75 302 THR A N 1
ATOM 2338 C CA . THR A 1 302 ? 19.917 2.755 3.204 1.00 87.75 302 THR A CA 1
ATOM 2339 C C . THR A 1 302 ? 19.478 1.599 4.106 1.00 87.75 302 THR A C 1
ATOM 2341 O O . THR A 1 302 ? 18.747 1.816 5.072 1.00 87.75 302 THR A O 1
ATOM 2344 N N . TRP A 1 303 ? 19.884 0.361 3.807 1.00 85.69 303 TRP A N 1
ATOM 2345 C CA . TRP A 1 303 ? 19.432 -0.817 4.543 1.00 85.69 303 TRP A CA 1
ATOM 2346 C C . TRP A 1 303 ? 19.893 -0.772 6.002 1.00 85.69 303 TRP A C 1
ATOM 2348 O O . TRP A 1 303 ? 21.089 -0.701 6.283 1.00 85.69 303 TRP A O 1
ATOM 2358 N N . GLY A 1 304 ? 18.945 -0.863 6.935 1.00 78.38 304 GLY A N 1
ATOM 2359 C CA . GLY A 1 304 ? 19.222 -0.824 8.373 1.00 78.38 304 GLY A CA 1
ATOM 2360 C C . GLY A 1 304 ? 19.434 0.579 8.951 1.00 78.38 304 GLY A C 1
ATOM 2361 O O . GLY A 1 304 ? 19.712 0.690 10.142 1.00 78.38 304 GLY A O 1
ATOM 2362 N N . LEU A 1 305 ? 19.288 1.647 8.154 1.00 80.12 305 LEU A N 1
ATOM 2363 C CA . LEU A 1 305 ? 19.163 2.990 8.718 1.00 80.12 305 LEU A CA 1
ATOM 2364 C C . LEU A 1 305 ? 17.827 3.111 9.468 1.00 80.12 305 LEU A C 1
ATOM 2366 O O . LEU A 1 305 ? 16.819 2.583 8.986 1.00 80.12 305 LEU A O 1
ATOM 2370 N N . PRO A 1 306 ? 17.792 3.814 10.616 1.00 67.94 306 PRO A N 1
ATOM 2371 C CA . PRO A 1 306 ? 16.536 4.118 11.282 1.00 67.94 306 PRO A CA 1
ATOM 2372 C C . PRO A 1 306 ? 15.670 4.935 10.321 1.00 67.94 306 PRO A C 1
ATOM 2374 O O . PRO A 1 306 ? 16.058 6.022 9.890 1.00 67.94 306 PRO A O 1
ATOM 2377 N N . ARG A 1 307 ? 14.515 4.386 9.944 1.00 62.22 307 ARG A N 1
ATOM 2378 C CA . ARG A 1 307 ? 13.500 5.136 9.203 1.00 62.22 307 ARG A CA 1
ATOM 2379 C C . ARG A 1 307 ? 12.928 6.160 10.183 1.00 62.22 307 ARG A C 1
ATOM 2381 O O . ARG A 1 307 ? 12.588 5.787 11.302 1.00 62.22 307 ARG A O 1
ATOM 2388 N N . SER A 1 308 ? 12.928 7.439 9.813 1.00 47.53 308 SER A N 1
ATOM 2389 C CA . SER A 1 308 ? 12.408 8.508 10.670 1.00 47.53 308 SER A CA 1
ATOM 2390 C C . SER A 1 308 ? 10.959 8.205 11.062 1.00 47.53 308 SER A C 1
ATOM 2392 O O . SER A 1 308 ? 10.154 7.923 10.174 1.00 47.53 308 SER A O 1
ATOM 2394 N N . LEU A 1 309 ? 10.687 8.234 12.370 1.00 40.88 309 LEU A N 1
ATOM 23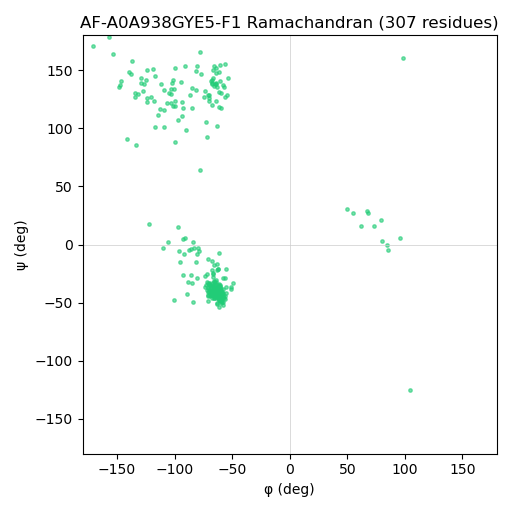95 C CA . LEU A 1 309 ? 9.347 8.219 12.968 1.00 40.88 309 LEU A CA 1
ATOM 2396 C C . LEU A 1 309 ? 8.620 9.541 12.706 1.00 40.88 309 LEU A C 1
ATOM 2398 O O . LEU A 1 309 ? 9.316 10.582 12.773 1.00 40.88 309 LEU A O 1
#

Secondary structure (DSSP, 8-state):
-PPPPPPPPEEEEEEEE-SS-S-HHHHHHHHHHHHHHHHHSTT-EEEEEE---TTHHHHHHH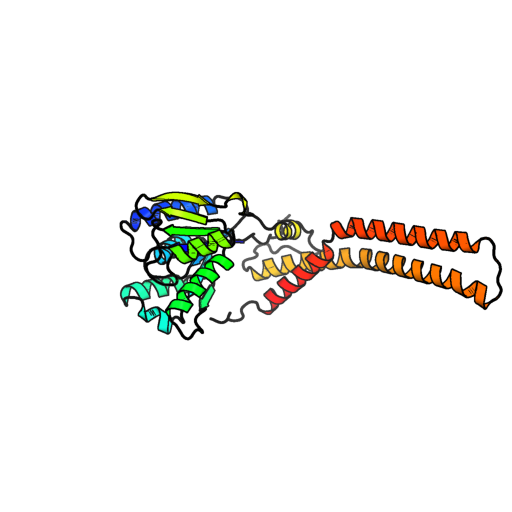HHHHTT-EEEEEESS-HHHHGGGS-HHHHHHHHHHHHT-SEEEE---SSSHHHHHHHHHHHHHHH-SEEEEE--SPPPSSTT-HHHHHHHHHHTT--EEEE-TTT--EEEESGGG---S-HHHHHHHTSPPPTTPPPPS---SHHHHHHHHHHHHHHHHHHHHHHHHHHHHHHHHHHHHHHHHHHHHHHHT---TTHHHHHHHHHHHHHHHHHHHHHHHTT--HHHHHHHHHHHHHHHHTTTSPPP-

Nearest PDB structures (foldseek):
  8d45-assembly1_C  TM=3.521E-01  e=3.933E-01  Homo sapiens
  8d45-assembly1_D  TM=3.566E-01  e=5.152E-01  Homo sapiens
  1km0-assembly2_C  TM=3.235E-01  e=6.750E-01  Methanothermobacter thermautotrophicus
  1lol-assembly1_A  TM=2.510E-01  e=5.152E-01  Methanothermobacter thermautotrophicus str. Delta H

Sequence (309 aa):
MAEFPHLPVFHVVGFTGHRQLSDPRAVERVLGEVLAELRAGNGVEWLALSSIAEGADMLFARTALRLGLGWEAVLPLPPAEFRADFSPEVWREVESLLAEAEHVRAIGDRTAREDSYLDCGMETVNHCDLLLTVWDGEPSRGRGGTAEIVAYAREIGRPVIIIDARNLSVRRENFERLIVGDRYLAAFNQLPPPPGLIAHDNPDCGRTILQEFQAKLDHAAVVHAPHDRRLLGAVIGLLVLATALAGAPRTFGLELATLPWVQLTCLLTALGVALVVRHRREQHDWVRCRLAAEITRSALATWGLPRSL

Mean predicted aligned error: 9.53 Å

pLDDT: mean 86.5, std 10.72, range [40.88, 98.06]

Radius of gyration: 28.08 Å; Cα contacts (8 Å, |Δi|>4): 449; chains: 1; bounding box: 60×50×91 Å

Foldseek 3Di:
DDQADADAAEFEAFEAEDLDFPDLPLLLVLLLVVVVVVCPPPRHAYEYEYQCHHHPRLSNLVSCVVVVGAYEHEHLADLVVSLVNDDPVSNVSVVVSNVSHPYYHYPDPDPDSLVSLLVSLCVSLVRGQEYEYAEQPDDDPGRNHPNSSVVSSVVVLRWYWYQHSPPRDTDTDSVVSRDPDDPLSVVLSPQDFDPPDDRDPDCVDPLSSLVRSLRSLVVVLVVPVPVLVVLVVLLVVLVVVLVCLVPVCVVVVNDDPCSVVSSVVSNVVSVVSVVVSVVCVVVDPNVVSVVSSVVSVVCSVCPPPPDDD

Solvent-accessible surface area (backbone atoms only — not comparable to full-atom values): 16973 Å² total; per-residue (Å²): 129,87,77,70,75,62,81,80,37,76,44,29,40,11,49,46,35,43,54,77,63,88,50,60,68,61,50,46,51,55,51,46,53,53,52,50,54,59,59,67,43,85,80,48,44,52,31,38,35,31,53,59,45,70,42,42,30,43,48,47,53,55,44,35,52,76,70,68,31,51,37,34,37,42,25,31,35,48,70,82,67,46,48,73,81,44,56,79,72,56,38,55,51,50,52,56,55,58,72,68,28,82,42,60,40,51,71,46,84,62,96,47,75,54,56,22,37,30,50,33,42,50,49,38,55,71,69,24,59,32,37,39,31,39,46,73,84,60,78,51,94,52,75,49,27,54,43,54,42,52,50,50,31,55,72,76,51,44,16,34,38,40,32,28,58,82,79,65,50,77,46,81,40,52,59,92,65,52,74,84,70,47,82,60,57,58,53,60,53,69,49,68,72,46,91,88,70,74,74,68,98,70,64,90,40,73,65,54,45,48,50,56,47,28,46,22,25,48,42,50,18,59,69,49,47,59,61,56,53,49,53,53,49,49,32,52,50,30,51,52,50,34,50,48,64,67,46,50,33,74,77,69,74,53,88,59,90,62,51,66,59,54,34,51,51,31,51,53,50,25,49,52,51,48,49,54,48,53,62,50,54,78,64,59,50,33,69,54,26,41,51,50,24,50,52,44,49,51,51,60,74,50,57,88,56,84,74,81,98